Protein AF-A0AAU3JQS9-F1 (afdb_monomer_lite)

Radius of gyration: 16.56 Å; chains: 1; bounding box: 49×41×41 Å

pLDDT: mean 74.53, std 14.81, range [37.03, 89.81]

Structure (mmCIF, N/CA/C/O backbone):
data_AF-A0AAU3JQS9-F1
#
_entry.id   AF-A0AAU3JQS9-F1
#
loop_
_atom_site.group_PDB
_atom_site.id
_atom_site.type_symbol
_atom_site.label_atom_id
_atom_site.label_alt_id
_atom_site.label_comp_id
_atom_site.label_asym_id
_atom_site.label_entity_id
_atom_site.label_seq_id
_atom_site.pdbx_PDB_ins_code
_atom_site.Cartn_x
_atom_site.Cartn_y
_atom_site.Cartn_z
_atom_site.occupancy
_atom_site.B_iso_or_equiv
_atom_site.auth_seq_id
_atom_site.auth_comp_id
_atom_site.auth_asym_id
_atom_site.auth_atom_id
_atom_site.pdbx_PDB_model_num
ATOM 1 N N . MET A 1 1 ? -3.409 -15.724 5.461 1.00 56.47 1 MET A N 1
ATOM 2 C CA . MET A 1 1 ? -2.015 -15.360 5.807 1.00 56.47 1 MET A CA 1
ATOM 3 C C . MET A 1 1 ? -1.758 -13.860 5.674 1.00 56.47 1 MET A C 1
ATOM 5 O O . MET A 1 1 ? -1.187 -13.287 6.584 1.00 56.47 1 MET A O 1
ATOM 9 N N . THR A 1 2 ? -2.237 -13.196 4.614 1.00 57.72 2 THR A N 1
ATOM 10 C CA . THR A 1 2 ? -2.455 -11.730 4.615 1.00 57.72 2 THR A CA 1
ATOM 11 C C . THR A 1 2 ? -3.368 -11.286 5.760 1.00 57.72 2 THR A C 1
ATOM 13 O O . THR A 1 2 ? -3.197 -10.198 6.302 1.00 57.72 2 THR A O 1
ATOM 16 N N . ASP A 1 3 ? -4.300 -12.156 6.158 1.00 65.88 3 ASP A N 1
ATOM 17 C CA . ASP A 1 3 ? -5.230 -11.881 7.249 1.00 65.88 3 ASP A CA 1
ATOM 18 C C . ASP A 1 3 ? -4.536 -11.618 8.587 1.00 65.88 3 ASP A C 1
ATOM 20 O O . ASP A 1 3 ? -4.799 -10.576 9.179 1.00 65.88 3 ASP A O 1
ATOM 24 N N . ASP A 1 4 ? -3.586 -12.466 8.993 1.00 71.56 4 ASP A N 1
ATOM 25 C CA . ASP A 1 4 ? -2.868 -12.314 10.265 1.00 71.56 4 ASP A CA 1
ATOM 26 C C . ASP A 1 4 ? -2.029 -11.023 10.303 1.00 71.56 4 ASP A C 1
ATOM 28 O O . ASP A 1 4 ? -1.957 -10.347 11.329 1.00 71.56 4 ASP A O 1
ATOM 32 N N . SER A 1 5 ? -1.421 -10.639 9.172 1.00 74.44 5 SER A N 1
ATOM 33 C CA . SER A 1 5 ? -0.640 -9.400 9.061 1.00 74.44 5 SER A CA 1
ATOM 34 C C . SER A 1 5 ? -1.513 -8.150 9.166 1.00 74.44 5 SER A C 1
ATOM 36 O O . SER A 1 5 ? -1.137 -7.191 9.839 1.00 74.44 5 SER A O 1
ATOM 38 N N . ILE A 1 6 ? -2.686 -8.161 8.528 1.00 79.75 6 ILE A N 1
ATOM 39 C CA . ILE A 1 6 ? -3.639 -7.048 8.598 1.00 79.75 6 ILE A CA 1
ATOM 40 C C . ILE A 1 6 ? -4.251 -6.941 9.996 1.00 79.75 6 ILE A C 1
ATOM 42 O O . ILE A 1 6 ? -4.391 -5.832 10.504 1.00 79.75 6 ILE A O 1
ATOM 46 N N . ASP A 1 7 ? -4.547 -8.057 10.659 1.00 81.94 7 ASP A N 1
ATOM 47 C CA . ASP A 1 7 ? -5.078 -8.031 12.025 1.00 81.94 7 ASP A CA 1
ATOM 48 C C . ASP A 1 7 ? -4.032 -7.540 13.034 1.00 81.94 7 ASP A C 1
ATOM 50 O O . ASP A 1 7 ? -4.351 -6.746 13.923 1.00 81.94 7 ASP A O 1
ATOM 54 N N . ALA A 1 8 ? -2.763 -7.927 12.866 1.00 77.75 8 ALA A N 1
ATOM 55 C CA . ALA A 1 8 ? -1.657 -7.376 13.646 1.00 77.75 8 ALA A CA 1
ATOM 56 C C . ALA A 1 8 ? -1.490 -5.862 13.426 1.00 77.75 8 ALA A C 1
ATOM 58 O O . ALA A 1 8 ? -1.332 -5.121 14.399 1.00 77.75 8 ALA A O 1
ATOM 59 N N . LEU A 1 9 ? -1.573 -5.396 12.174 1.00 79.38 9 LEU A N 1
ATOM 60 C CA . LEU A 1 9 ? -1.503 -3.973 11.839 1.00 79.38 9 LEU A CA 1
ATOM 61 C C . LEU A 1 9 ? -2.658 -3.185 12.470 1.00 79.38 9 LEU A C 1
ATOM 63 O O . LEU A 1 9 ? -2.426 -2.173 13.129 1.00 79.38 9 LEU A O 1
ATOM 67 N N . LYS A 1 10 ? -3.894 -3.673 12.320 1.00 84.44 10 LYS A N 1
ATOM 68 C CA . LYS A 1 10 ? -5.090 -3.073 12.928 1.00 84.44 10 LYS A CA 1
ATOM 69 C C . LYS A 1 10 ? -4.950 -2.982 14.444 1.00 84.44 10 LYS A C 1
ATOM 71 O O . LYS A 1 10 ? -5.185 -1.925 15.019 1.00 84.44 10 LYS A O 1
ATOM 76 N N . LYS A 1 11 ? -4.479 -4.054 15.089 1.00 83.38 11 LYS A N 1
ATOM 77 C CA . LYS A 1 11 ? -4.221 -4.074 16.533 1.00 83.38 11 LYS A CA 1
ATOM 78 C C . LYS A 1 11 ? -3.171 -3.039 16.948 1.00 83.38 11 LYS A C 1
ATOM 80 O O . LYS A 1 11 ? -3.365 -2.366 17.956 1.00 83.38 11 LYS A O 1
ATOM 85 N N . ALA A 1 12 ? -2.081 -2.898 16.190 1.00 77.69 12 ALA A N 1
ATOM 86 C CA . ALA A 1 12 ? -1.050 -1.895 16.460 1.00 77.69 12 ALA A CA 1
ATOM 87 C C . ALA A 1 12 ? -1.587 -0.459 16.314 1.00 77.69 12 ALA A C 1
ATOM 89 O O . ALA A 1 12 ? -1.314 0.381 17.167 1.00 77.69 12 ALA A O 1
ATOM 90 N N . ALA A 1 13 ? -2.417 -0.214 15.297 1.00 83.25 13 ALA A N 1
ATOM 91 C CA . ALA A 1 13 ? -3.071 1.069 15.037 1.00 83.25 13 ALA A CA 1
ATOM 92 C C . ALA A 1 13 ? -4.308 1.338 15.925 1.00 83.25 13 ALA A C 1
ATOM 94 O O . ALA A 1 13 ? -4.962 2.374 15.783 1.00 83.25 13 ALA A O 1
ATOM 95 N N . GLN A 1 14 ? -4.650 0.415 16.835 1.00 85.75 14 GLN A N 1
ATOM 96 C CA . GLN A 1 14 ? -5.850 0.470 17.684 1.00 85.75 14 GLN A CA 1
ATOM 97 C C . GLN A 1 14 ? -7.154 0.605 16.875 1.00 85.75 14 GLN A C 1
ATOM 99 O O . GLN A 1 14 ? -8.085 1.311 17.263 1.00 85.75 14 GLN A O 1
ATOM 104 N N . VAL A 1 15 ? -7.203 -0.045 15.714 1.00 86.38 15 VAL A N 1
ATOM 105 C CA . VAL A 1 15 ? -8.344 -0.055 14.800 1.00 86.38 15 VAL A CA 1
ATOM 106 C C . VAL A 1 15 ? -9.166 -1.321 15.015 1.00 86.38 15 VAL A C 1
ATOM 108 O O . VAL A 1 15 ? -8.664 -2.434 14.853 1.00 86.38 15 VAL A O 1
ATOM 111 N N . ASP A 1 16 ? -10.451 -1.134 15.304 1.00 86.12 16 ASP A N 1
ATOM 112 C CA . ASP A 1 16 ? -11.422 -2.213 15.455 1.00 86.12 16 ASP A CA 1
ATOM 113 C C . ASP A 1 16 ? -12.336 -2.309 14.223 1.00 86.12 16 ASP A C 1
ATOM 115 O O . ASP A 1 16 ? -12.694 -1.305 13.611 1.00 86.12 16 ASP A O 1
ATOM 119 N N . GLY A 1 17 ? -12.757 -3.531 13.880 1.00 86.44 17 GLY A N 1
ATOM 120 C CA . GLY A 1 17 ? -13.693 -3.784 12.776 1.00 86.44 17 GLY A CA 1
ATOM 121 C C . GLY A 1 17 ? -13.050 -3.823 11.385 1.00 86.44 17 GLY A C 1
ATOM 122 O O . GLY A 1 17 ? -11.858 -3.590 11.223 1.00 86.44 17 GLY A O 1
ATOM 123 N N . ASP A 1 18 ? -13.832 -4.199 10.372 1.00 86.31 18 ASP A N 1
ATOM 124 C CA . ASP A 1 18 ? -13.350 -4.418 8.995 1.00 86.31 18 ASP A CA 1
ATOM 125 C C . ASP A 1 18 ? -13.693 -3.281 8.028 1.00 86.31 18 ASP A C 1
ATOM 127 O O . ASP A 1 18 ? -13.327 -3.334 6.858 1.00 86.31 18 ASP A O 1
ATOM 131 N N . ARG A 1 19 ? -14.367 -2.235 8.507 1.00 88.25 19 ARG A N 1
ATOM 132 C CA . ARG A 1 19 ? -14.664 -1.034 7.724 1.00 88.25 19 ARG A CA 1
ATOM 133 C C . ARG A 1 19 ? -13.720 0.071 8.159 1.00 88.25 19 ARG A C 1
ATOM 135 O O . ARG A 1 19 ? -13.811 0.539 9.287 1.00 88.25 19 ARG A O 1
ATOM 142 N N . LEU A 1 20 ? -12.808 0.448 7.272 1.00 87.06 20 LEU A N 1
ATOM 143 C CA . LEU A 1 20 ? -11.821 1.485 7.543 1.00 87.06 20 LEU A CA 1
ATOM 144 C C . LEU A 1 20 ? -12.284 2.802 6.934 1.00 87.06 20 LEU A C 1
ATOM 146 O O . LEU A 1 20 ? -12.295 2.937 5.708 1.00 87.06 20 LEU A O 1
ATOM 150 N N . HIS A 1 21 ? -12.656 3.761 7.775 1.00 87.12 21 HIS A N 1
ATOM 151 C CA . HIS A 1 21 ? -12.874 5.135 7.350 1.00 87.12 21 HIS A CA 1
ATOM 152 C C . HIS A 1 21 ? -11.538 5.886 7.355 1.00 87.12 21 HIS A C 1
ATOM 154 O O . HIS A 1 21 ? -10.468 5.335 7.639 1.00 87.12 21 HIS A O 1
ATOM 160 N N . ARG A 1 22 ? -11.593 7.174 7.013 1.00 86.25 22 ARG A N 1
ATOM 161 C CA . ARG A 1 22 ? -10.414 8.037 6.945 1.00 86.25 22 ARG A CA 1
ATOM 162 C C . ARG A 1 22 ? -9.599 8.014 8.246 1.00 86.25 22 ARG A C 1
ATOM 164 O O . ARG A 1 22 ? -8.393 7.808 8.188 1.00 86.25 22 ARG A O 1
ATOM 171 N N . ALA A 1 23 ? -10.257 8.137 9.398 1.00 86.75 23 ALA A N 1
ATOM 172 C CA . ALA A 1 23 ? -9.593 8.173 10.701 1.00 86.75 23 ALA A CA 1
ATOM 173 C C . ALA A 1 23 ? -8.870 6.857 11.055 1.00 86.75 23 ALA A C 1
ATOM 175 O O . ALA A 1 23 ? -7.822 6.873 11.701 1.00 86.75 23 ALA A O 1
ATOM 176 N N . GLU A 1 24 ? -9.392 5.695 10.647 1.00 89.81 24 GLU A N 1
ATOM 177 C CA . GLU A 1 24 ? -8.676 4.420 10.798 1.00 89.81 24 GLU A CA 1
ATOM 178 C C . GLU A 1 24 ? -7.435 4.371 9.905 1.00 89.81 24 GLU A C 1
ATOM 180 O O . GLU A 1 24 ? -6.387 3.894 10.337 1.00 89.81 24 GLU A O 1
ATOM 185 N N . LEU A 1 25 ? -7.542 4.872 8.672 1.00 88.44 25 LEU A N 1
ATOM 186 C CA . LEU A 1 25 ? -6.430 4.899 7.725 1.00 88.44 25 LEU A CA 1
ATOM 187 C C . LEU A 1 25 ? -5.326 5.866 8.161 1.00 88.44 25 LEU A C 1
ATOM 189 O O . LEU A 1 25 ? -4.163 5.502 8.051 1.00 88.44 25 LEU A O 1
ATOM 193 N N . GLU A 1 26 ? -5.665 7.027 8.723 1.00 88.38 26 GLU A N 1
ATOM 194 C CA . GLU A 1 26 ? -4.700 7.969 9.318 1.00 88.38 26 GLU A CA 1
ATOM 195 C C . GLU A 1 26 ? -3.950 7.325 10.495 1.00 88.38 26 GLU A C 1
ATOM 197 O O . GLU A 1 26 ? -2.727 7.402 10.584 1.00 88.38 26 GLU A O 1
ATOM 202 N N . ARG A 1 27 ? -4.648 6.583 11.367 1.00 87.12 27 ARG A N 1
ATOM 203 C CA . ARG A 1 27 ? -3.999 5.836 12.463 1.00 87.12 27 ARG A CA 1
ATOM 204 C C . ARG A 1 27 ? -3.074 4.731 11.960 1.00 87.12 27 ARG A C 1
ATOM 206 O O . ARG A 1 27 ? -2.001 4.513 12.529 1.00 87.12 27 ARG A O 1
ATOM 213 N N . ILE A 1 28 ? -3.475 4.029 10.901 1.00 86.69 28 ILE A N 1
ATOM 214 C CA . ILE A 1 28 ? -2.618 3.043 10.239 1.00 86.69 28 ILE A CA 1
ATOM 215 C C . ILE A 1 28 ? -1.391 3.736 9.638 1.00 86.69 28 ILE A C 1
ATOM 217 O O . ILE A 1 28 ? -0.282 3.280 9.906 1.00 86.69 28 ILE A O 1
ATOM 221 N N . ALA A 1 29 ? -1.572 4.837 8.901 1.00 84.25 29 ALA A N 1
ATOM 222 C CA . ALA A 1 29 ? -0.499 5.620 8.286 1.00 84.25 29 ALA A CA 1
ATOM 223 C C . ALA A 1 29 ? 0.535 6.040 9.334 1.00 84.25 29 ALA A C 1
ATOM 225 O O . ALA A 1 29 ? 1.701 5.660 9.233 1.00 84.25 29 ALA A O 1
ATOM 226 N N . ALA A 1 30 ? 0.072 6.665 10.418 1.00 82.88 30 ALA A N 1
ATOM 227 C CA . ALA A 1 30 ? 0.902 7.089 11.538 1.00 82.88 30 ALA A CA 1
ATOM 228 C C . ALA A 1 30 ? 1.663 5.935 12.209 1.00 82.88 30 ALA A C 1
ATOM 230 O O . ALA A 1 30 ? 2.690 6.173 12.831 1.00 82.88 30 ALA A O 1
ATOM 231 N N . THR A 1 31 ? 1.183 4.690 12.100 1.00 77.88 31 THR A N 1
ATOM 232 C CA . THR A 1 31 ? 1.856 3.502 12.654 1.00 77.88 31 THR A CA 1
ATOM 233 C C . THR A 1 31 ? 3.001 3.011 11.758 1.00 77.88 31 THR A C 1
ATOM 235 O O . THR A 1 31 ? 3.962 2.404 12.249 1.00 77.88 31 THR A O 1
ATOM 238 N N . VAL A 1 32 ? 2.900 3.241 10.445 1.00 72.38 32 VAL A N 1
ATOM 239 C CA . VAL A 1 32 ? 3.731 2.574 9.430 1.00 72.38 32 VAL A CA 1
ATOM 240 C C . VAL A 1 32 ? 4.637 3.519 8.641 1.00 72.38 32 VAL A C 1
ATOM 242 O O . VAL A 1 32 ? 5.666 3.113 8.109 1.00 72.38 32 VAL A O 1
ATOM 245 N N . THR A 1 33 ? 4.319 4.797 8.558 1.00 74.38 33 THR A N 1
ATOM 246 C CA . THR A 1 33 ? 5.088 5.710 7.722 1.00 74.38 33 THR A CA 1
ATOM 247 C C . THR A 1 33 ? 5.137 7.104 8.322 1.00 74.38 33 THR A C 1
ATOM 249 O O . THR A 1 33 ? 4.348 7.457 9.193 1.00 74.38 33 THR A O 1
ATOM 252 N N . THR A 1 34 ? 6.109 7.883 7.864 1.00 75.12 34 THR A N 1
ATOM 253 C CA . THR A 1 34 ? 6.184 9.332 8.084 1.00 75.12 34 THR A CA 1
ATOM 254 C C . THR A 1 34 ? 5.769 10.116 6.841 1.00 75.12 34 THR A C 1
ATOM 256 O O . THR A 1 34 ? 5.899 11.338 6.829 1.00 75.12 34 THR A O 1
ATOM 259 N N . VAL A 1 35 ? 5.353 9.424 5.775 1.00 79.56 35 VAL A N 1
ATOM 260 C CA . VAL A 1 35 ? 4.804 10.049 4.569 1.00 79.56 35 VAL A CA 1
ATOM 261 C C . VAL A 1 35 ? 3.485 10.743 4.914 1.00 79.56 35 VAL A C 1
ATOM 263 O O . VAL A 1 35 ? 2.792 10.327 5.840 1.00 79.56 35 VAL A O 1
ATOM 266 N N . ASP A 1 36 ? 3.158 11.802 4.173 1.00 83.56 36 ASP A N 1
ATOM 267 C CA . ASP A 1 36 ? 1.905 12.539 4.313 1.00 83.56 36 ASP A CA 1
ATOM 268 C C . ASP A 1 36 ? 0.685 11.600 4.305 1.00 83.56 36 ASP A C 1
ATOM 270 O O . ASP A 1 36 ? 0.522 10.757 3.414 1.00 83.56 36 ASP A O 1
ATOM 274 N N . ASP A 1 37 ? -0.195 11.775 5.294 1.00 81.56 37 ASP A N 1
ATOM 275 C CA . ASP A 1 37 ? -1.399 10.957 5.448 1.00 81.56 37 ASP A CA 1
ATOM 276 C C . ASP A 1 37 ? -2.293 11.042 4.203 1.00 81.56 37 ASP A C 1
ATOM 278 O O . ASP A 1 37 ? -2.889 10.048 3.792 1.00 81.56 37 ASP A O 1
ATOM 282 N N . GLY A 1 38 ? -2.371 12.212 3.561 1.00 82.25 38 GLY A N 1
ATOM 283 C CA . GLY A 1 38 ? -3.127 12.412 2.330 1.00 82.25 38 GLY A CA 1
ATOM 284 C C . GLY A 1 38 ? -2.600 11.563 1.176 1.00 82.25 38 GLY A C 1
ATOM 285 O O . GLY A 1 38 ? -3.398 10.954 0.460 1.00 82.25 38 GLY A O 1
ATOM 286 N N . GLU A 1 39 ? -1.281 11.460 1.026 1.00 84.12 39 GLU A N 1
ATOM 287 C CA . GLU A 1 39 ? -0.652 10.613 0.011 1.00 84.12 39 GLU A CA 1
ATOM 288 C C . GLU A 1 39 ? -0.887 9.118 0.277 1.00 84.12 39 GLU A C 1
ATOM 290 O O . GLU A 1 39 ? -1.253 8.373 -0.640 1.00 84.12 39 GLU A O 1
ATOM 295 N N . PHE A 1 40 ? -0.754 8.677 1.533 1.00 87.94 40 PHE A N 1
ATOM 296 C CA . PHE A 1 40 ? -1.068 7.301 1.927 1.00 87.94 40 PHE A CA 1
ATOM 297 C C . PHE A 1 40 ? -2.536 6.957 1.653 1.00 87.94 40 PHE A C 1
ATOM 299 O O . PHE A 1 40 ? -2.842 5.939 1.026 1.00 87.94 40 PHE A O 1
ATOM 306 N N . ILE A 1 41 ? -3.454 7.822 2.083 1.00 86.62 41 ILE A N 1
ATOM 307 C CA . ILE A 1 41 ? -4.893 7.644 1.888 1.00 86.62 41 ILE A CA 1
ATOM 308 C C . ILE A 1 41 ? -5.214 7.611 0.394 1.00 86.62 41 ILE A C 1
ATOM 310 O O . ILE A 1 41 ? -5.974 6.743 -0.033 1.00 86.62 41 ILE A O 1
ATOM 314 N N . HIS A 1 42 ? -4.607 8.486 -0.414 1.00 84.44 42 HIS A N 1
ATOM 315 C CA . HIS A 1 42 ? -4.776 8.462 -1.866 1.00 84.44 42 HIS A CA 1
ATOM 316 C C . HIS A 1 42 ? -4.301 7.138 -2.473 1.00 84.44 42 HIS A C 1
ATOM 318 O O . HIS A 1 42 ? -4.993 6.554 -3.304 1.00 84.44 42 HIS A O 1
ATOM 324 N N . ALA A 1 43 ? -3.164 6.603 -2.028 1.00 87.31 43 ALA A N 1
ATOM 325 C CA . ALA A 1 43 ? -2.702 5.300 -2.493 1.00 87.31 43 ALA A CA 1
ATOM 326 C C . ALA A 1 43 ? -3.704 4.192 -2.138 1.00 87.31 43 ALA A C 1
ATOM 328 O O . ALA A 1 43 ? -4.071 3.398 -3.006 1.00 87.31 43 ALA A O 1
ATOM 329 N N . VAL A 1 44 ? -4.213 4.181 -0.899 1.00 87.81 44 VAL A N 1
ATOM 330 C CA . VAL A 1 44 ? -5.234 3.225 -0.447 1.00 87.81 44 VAL A CA 1
ATOM 331 C C . VAL A 1 44 ? -6.504 3.325 -1.291 1.00 87.81 44 VAL A C 1
ATOM 333 O O . VAL A 1 44 ? -6.999 2.285 -1.720 1.00 87.81 44 VAL A O 1
ATOM 336 N N . THR A 1 45 ? -7.019 4.524 -1.591 1.00 83.00 45 THR A N 1
ATOM 337 C CA . THR A 1 45 ? -8.228 4.670 -2.430 1.00 83.00 45 THR A CA 1
ATOM 338 C C . THR A 1 45 ? -8.020 4.211 -3.869 1.00 83.00 45 THR A C 1
ATOM 340 O O . THR A 1 45 ? -8.979 3.822 -4.532 1.00 83.00 45 THR A O 1
ATOM 343 N N . ARG A 1 46 ? -6.783 4.265 -4.370 1.00 82.19 46 ARG A N 1
ATOM 344 C CA . ARG A 1 46 ? -6.436 3.865 -5.738 1.00 82.19 46 ARG A CA 1
ATOM 345 C C . ARG A 1 46 ? -6.258 2.366 -5.896 1.00 82.19 46 ARG A C 1
ATOM 347 O O . ARG A 1 46 ? -6.589 1.841 -6.957 1.00 82.19 46 ARG A O 1
ATOM 354 N N . VAL A 1 47 ? -5.728 1.692 -4.877 1.00 83.25 47 VAL A N 1
ATOM 355 C CA . VAL A 1 47 ? -5.523 0.240 -4.929 1.00 83.25 47 VAL A CA 1
ATOM 356 C C . VAL A 1 47 ? -6.696 -0.526 -4.328 1.00 83.25 47 VAL A C 1
ATOM 358 O O . VAL A 1 47 ? -7.064 -1.564 -4.860 1.00 83.25 47 VAL A O 1
ATOM 361 N N . CYS A 1 48 ? -7.335 -0.042 -3.265 1.00 81.69 48 CYS A N 1
ATOM 362 C CA . CYS A 1 48 ? -8.482 -0.719 -2.660 1.00 81.69 48 CYS A CA 1
ATOM 363 C C . CYS A 1 48 ? -9.797 -0.320 -3.335 1.00 81.69 48 CYS A C 1
ATOM 365 O O . CYS A 1 48 ? -9.989 0.821 -3.748 1.00 81.69 48 CYS A O 1
ATOM 367 N N . GLY A 1 49 ? -10.751 -1.251 -3.381 1.00 67.88 49 GLY A N 1
ATOM 368 C CA . GLY A 1 49 ? -12.125 -0.910 -3.734 1.00 67.88 49 GLY A CA 1
ATOM 369 C C . GLY A 1 49 ? -12.789 -0.163 -2.580 1.00 67.88 49 GLY A C 1
ATOM 370 O O . GLY A 1 49 ? -12.899 -0.717 -1.481 1.00 67.88 49 GLY A O 1
ATOM 371 N N . LEU A 1 50 ? -13.244 1.069 -2.822 1.00 62.31 50 LEU A N 1
ATOM 372 C CA . LEU A 1 50 ? -14.078 1.797 -1.867 1.00 62.31 50 LEU A CA 1
ATOM 373 C C . LEU A 1 50 ? -15.492 1.216 -1.850 1.00 62.31 50 LEU A C 1
ATOM 375 O O . LEU A 1 50 ? -16.101 0.990 -2.894 1.00 62.31 50 LEU A O 1
ATOM 379 N N . SER A 1 51 ? -16.019 1.015 -0.649 1.00 61.09 51 SER A N 1
ATOM 380 C CA . SER A 1 51 ? -17.430 0.728 -0.418 1.00 61.09 51 SER A CA 1
ATOM 381 C C . SER A 1 51 ? -18.120 1.988 0.105 1.00 61.09 51 SER A C 1
ATOM 383 O O . SER A 1 51 ? -17.535 2.770 0.855 1.00 61.09 51 SER A O 1
ATOM 385 N N . TRP A 1 52 ? -19.368 2.200 -0.313 1.00 55.03 52 TRP A N 1
ATOM 386 C CA . TRP A 1 52 ? -20.178 3.349 0.096 1.00 55.03 52 TRP A CA 1
ATOM 387 C C . TRP A 1 52 ? -21.543 2.884 0.598 1.00 55.03 52 TRP A C 1
ATOM 389 O O . TRP A 1 52 ? -22.137 1.959 0.045 1.00 55.03 52 TRP A O 1
ATOM 399 N N . GLU A 1 53 ? -22.109 3.614 1.559 1.00 51.00 53 GLU A N 1
ATOM 400 C CA . GLU A 1 53 ? -23.445 3.398 2.152 1.00 51.00 53 GLU A CA 1
ATOM 401 C C . GLU A 1 53 ? -24.625 3.486 1.158 1.00 51.00 53 GLU A C 1
ATOM 403 O O . GLU A 1 53 ? -25.772 3.260 1.521 1.00 51.00 53 GLU A O 1
ATOM 408 N N . SER A 1 54 ? -24.368 3.787 -0.116 1.00 48.03 54 SER A N 1
ATOM 409 C CA . SER A 1 54 ? -25.348 4.176 -1.138 1.00 48.03 54 SER A CA 1
ATOM 410 C C . SER A 1 54 ? -25.381 3.224 -2.333 1.00 48.03 54 SER A C 1
ATOM 412 O O . SER A 1 54 ? -26.211 3.408 -3.222 1.00 48.03 54 SER A O 1
ATOM 414 N N . GLY A 1 55 ? -24.504 2.210 -2.368 1.00 42.59 55 GLY A N 1
ATOM 415 C CA . GLY A 1 55 ? -24.500 1.190 -3.421 1.00 42.59 55 GLY A CA 1
ATOM 416 C C . GLY A 1 55 ? -24.130 1.696 -4.822 1.00 42.59 55 GLY A C 1
ATOM 417 O O . GLY A 1 55 ? -24.513 1.066 -5.805 1.00 42.59 55 GLY A O 1
ATOM 418 N N . ARG A 1 56 ? -23.426 2.830 -4.945 1.00 42.62 56 ARG A N 1
ATOM 419 C CA . ARG A 1 56 ? -22.940 3.356 -6.233 1.00 42.62 56 ARG A CA 1
ATOM 420 C C . ARG A 1 56 ? -21.445 3.085 -6.404 1.00 42.62 56 ARG A C 1
ATOM 422 O O . ARG A 1 56 ? -20.658 3.464 -5.542 1.00 42.62 56 ARG A O 1
ATOM 429 N N . GLU A 1 57 ? -21.070 2.462 -7.520 1.00 41.16 57 GLU A N 1
ATOM 430 C CA . GLU A 1 57 ? -19.672 2.323 -7.949 1.00 41.16 57 GLU A CA 1
ATOM 431 C C . GLU A 1 57 ? -19.098 3.691 -8.339 1.00 41.16 57 GLU A C 1
ATOM 433 O O . GLU A 1 57 ? -19.780 4.498 -8.979 1.00 41.16 57 GLU A O 1
ATOM 438 N N . HIS A 1 58 ? -17.845 3.960 -7.962 1.00 50.62 58 HIS A N 1
ATOM 439 C CA . HIS A 1 58 ? -17.170 5.202 -8.329 1.00 50.62 58 HIS A CA 1
ATOM 440 C C . HIS A 1 58 ? -16.300 5.027 -9.576 1.00 50.62 58 HIS A C 1
ATOM 442 O O . HIS A 1 58 ? -15.531 4.074 -9.695 1.00 50.62 58 HIS A O 1
ATOM 448 N N . THR A 1 59 ? -16.387 5.998 -10.485 1.00 45.72 59 THR A N 1
ATOM 449 C CA . THR A 1 59 ? -15.433 6.191 -11.580 1.00 45.72 59 THR A CA 1
ATOM 450 C C . THR A 1 59 ? -14.123 6.782 -11.046 1.00 45.72 59 THR A C 1
ATOM 452 O O . THR A 1 59 ? -14.120 7.527 -10.061 1.00 45.72 59 THR A O 1
ATOM 455 N N . GLN A 1 60 ? -13.007 6.452 -11.708 1.00 46.44 60 GLN A N 1
ATOM 456 C CA . GLN A 1 60 ? -11.621 6.735 -11.295 1.00 46.44 60 GLN A CA 1
ATOM 457 C C . GLN A 1 60 ? -11.295 8.219 -11.008 1.00 46.44 60 GLN A C 1
ATOM 459 O O . GLN A 1 60 ? -10.235 8.514 -10.465 1.00 46.44 60 GLN A O 1
ATOM 464 N N . GLU A 1 61 ? -12.155 9.173 -11.351 1.00 37.03 61 GLU A N 1
ATOM 465 C CA . GLU A 1 61 ? -11.826 10.606 -11.342 1.00 37.03 61 GLU A CA 1
ATOM 466 C C . GLU A 1 61 ? -12.085 11.314 -10.001 1.00 37.03 61 GLU A C 1
ATOM 468 O O . GLU A 1 61 ? -11.654 12.447 -9.816 1.00 37.03 61 GLU A O 1
ATOM 473 N N . ARG A 1 62 ? -12.765 10.670 -9.043 1.00 43.59 62 ARG A N 1
ATOM 474 C CA . ARG A 1 62 ? -13.196 11.320 -7.791 1.00 43.59 62 ARG A CA 1
ATOM 475 C C . ARG A 1 62 ? -13.101 10.350 -6.606 1.00 43.59 62 ARG A C 1
ATOM 477 O O . ARG A 1 62 ? -14.103 9.947 -6.033 1.00 43.59 62 ARG A O 1
ATOM 484 N N . LEU A 1 63 ? -11.875 9.923 -6.306 1.00 48.53 63 LEU A N 1
ATOM 485 C CA . LEU A 1 63 ? -11.515 8.987 -5.230 1.00 48.53 63 LEU A CA 1
ATOM 486 C C . LEU A 1 63 ? -10.833 9.737 -4.081 1.00 48.53 63 LEU A C 1
ATOM 488 O O . LEU A 1 63 ? -9.668 9.500 -3.761 1.00 48.53 63 LEU A O 1
ATOM 492 N N . GLU A 1 64 ? -11.548 10.675 -3.476 1.00 51.03 64 GLU A N 1
ATOM 493 C CA . GLU A 1 64 ? -11.113 11.272 -2.220 1.00 51.03 64 GLU A CA 1
ATOM 494 C C . GLU A 1 64 ? -12.008 10.734 -1.100 1.00 51.03 64 GLU A C 1
ATOM 496 O O . GLU A 1 64 ? -13.233 10.835 -1.159 1.00 51.03 64 GLU A O 1
ATOM 501 N N . LEU A 1 65 ? -11.389 10.144 -0.073 1.00 51.06 65 LEU A N 1
ATOM 502 C CA . LEU A 1 65 ? -12.024 9.895 1.221 1.00 51.06 65 LEU A CA 1
ATOM 503 C C . LEU A 1 65 ? -12.236 11.264 1.895 1.00 51.06 65 LEU A C 1
ATOM 505 O O . LEU A 1 65 ? -11.433 11.678 2.735 1.00 51.06 65 LEU A O 1
ATOM 509 N N . THR A 1 66 ? -13.244 12.015 1.436 1.00 52.53 66 THR A N 1
ATOM 510 C CA . THR A 1 66 ? -13.545 13.383 1.905 1.00 52.53 66 THR A CA 1
ATOM 511 C C . THR A 1 66 ? -14.539 13.430 3.056 1.00 52.53 66 THR A C 1
ATOM 513 O O . THR A 1 66 ? -14.688 14.482 3.662 1.00 52.53 66 THR A O 1
ATOM 516 N N . ASP A 1 67 ? -15.271 12.343 3.308 1.00 55.12 67 ASP A N 1
ATOM 517 C CA . ASP A 1 67 ? -16.433 12.344 4.200 1.00 55.12 67 ASP A CA 1
ATOM 518 C C . ASP A 1 67 ? -16.528 11.015 4.970 1.00 55.12 67 ASP A C 1
ATOM 520 O O . ASP A 1 67 ? -16.106 9.967 4.464 1.00 55.12 67 ASP A O 1
ATOM 524 N N . ASP A 1 68 ? -17.151 11.031 6.152 1.00 61.38 68 ASP A N 1
ATOM 525 C CA . ASP A 1 68 ? -17.322 9.860 7.044 1.00 61.38 68 ASP A CA 1
ATOM 526 C C . ASP A 1 68 ? -18.134 8.708 6.409 1.00 61.38 68 ASP A C 1
ATOM 528 O O . ASP A 1 68 ? -18.281 7.627 6.975 1.00 61.38 68 ASP A O 1
ATOM 532 N N . ARG A 1 69 ? -18.671 8.926 5.205 1.00 65.62 69 ARG A N 1
ATOM 533 C CA . ARG A 1 69 ? -19.612 8.050 4.491 1.00 65.62 69 ARG A CA 1
ATOM 534 C C . ARG A 1 69 ? -18.956 7.039 3.547 1.00 65.62 69 ARG A C 1
ATOM 536 O O . ARG A 1 69 ? -19.651 6.189 2.988 1.00 65.62 69 ARG A O 1
ATOM 543 N N . SER A 1 70 ? -17.642 7.136 3.362 1.00 74.19 70 SER A N 1
ATOM 544 C CA . SER A 1 70 ? -16.833 6.181 2.595 1.00 74.19 70 SER A CA 1
ATOM 545 C C . SER A 1 70 ? -15.949 5.350 3.505 1.00 74.19 70 SER A C 1
ATOM 547 O O . SER A 1 70 ? -15.368 5.877 4.454 1.00 74.19 70 SER A O 1
ATOM 549 N N . TRP A 1 71 ? -15.781 4.076 3.158 1.00 81.75 71 TRP A N 1
ATOM 550 C CA . TRP A 1 71 ? -14.845 3.190 3.838 1.00 81.75 71 TRP A CA 1
ATOM 551 C C . TRP A 1 71 ? -14.216 2.181 2.875 1.00 81.75 71 TRP A C 1
ATOM 553 O O . TRP A 1 71 ? -14.751 1.867 1.808 1.00 81.75 71 TRP A O 1
ATOM 563 N N . VAL A 1 72 ? -13.079 1.626 3.280 1.00 84.38 72 VAL A N 1
ATOM 564 C CA . VAL A 1 72 ? -12.532 0.400 2.693 1.00 84.38 72 VAL A CA 1
ATOM 565 C C . VAL A 1 72 ? -13.093 -0.779 3.474 1.00 84.38 72 VAL A C 1
ATOM 567 O O . VAL A 1 72 ? -12.897 -0.873 4.684 1.00 84.38 72 VAL A O 1
ATOM 570 N N . ASP A 1 73 ? -13.806 -1.673 2.791 1.00 86.12 73 ASP A N 1
ATOM 571 C CA . ASP A 1 73 ? -14.303 -2.909 3.396 1.00 86.12 73 ASP A CA 1
ATOM 572 C C . ASP A 1 73 ? -13.255 -4.020 3.251 1.00 86.12 73 ASP A C 1
ATOM 574 O O . ASP A 1 73 ? -12.991 -4.506 2.147 1.00 86.12 73 ASP A O 1
ATOM 578 N N . LEU A 1 74 ? -12.652 -4.420 4.369 1.00 83.94 74 LEU A N 1
ATOM 579 C CA . LEU A 1 74 ? -11.689 -5.517 4.449 1.00 83.94 74 LEU A CA 1
ATOM 580 C C . LEU A 1 74 ? -12.341 -6.900 4.316 1.00 83.94 74 LEU A C 1
ATOM 582 O O . LEU A 1 74 ? -11.626 -7.874 4.090 1.00 83.94 74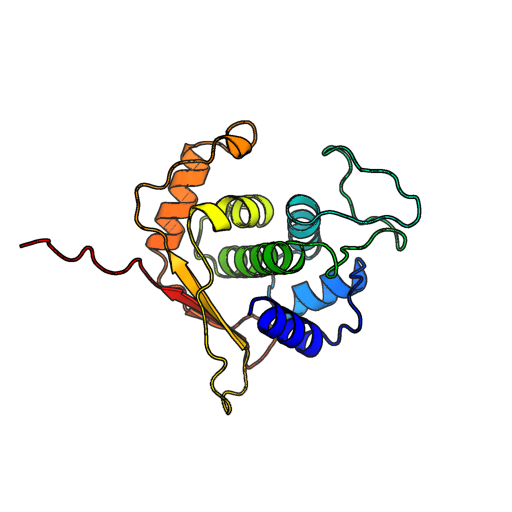 LEU A O 1
ATOM 586 N N . GLY A 1 75 ? -13.668 -7.006 4.410 1.00 80.69 75 GLY A N 1
ATOM 587 C CA . GLY A 1 75 ? -14.415 -8.216 4.065 1.00 80.69 75 GLY A CA 1
ATOM 588 C C . GLY A 1 75 ? -14.525 -8.449 2.552 1.00 80.69 75 GLY A C 1
ATOM 589 O O . GLY A 1 75 ? -14.862 -9.552 2.121 1.00 80.69 75 GLY A O 1
ATOM 590 N N . THR A 1 76 ? -14.212 -7.442 1.726 1.00 80.88 76 THR A N 1
ATOM 591 C CA . THR A 1 76 ? -14.209 -7.581 0.263 1.00 80.88 76 THR A CA 1
ATOM 592 C C . THR A 1 76 ? -12.977 -8.365 -0.209 1.00 80.88 76 THR A C 1
ATOM 594 O O . THR A 1 76 ? -11.850 -8.013 0.168 1.00 80.88 76 THR A O 1
ATOM 597 N N . PRO A 1 77 ? -13.138 -9.378 -1.088 1.00 77.69 77 PRO A N 1
ATOM 598 C CA . PRO A 1 77 ? -12.017 -10.148 -1.619 1.00 77.69 77 PRO A CA 1
ATOM 599 C C . PRO A 1 77 ? -10.908 -9.257 -2.205 1.00 77.69 77 PRO A C 1
ATOM 601 O O . PRO A 1 77 ? -11.136 -8.428 -3.089 1.00 77.69 77 PRO A O 1
ATOM 604 N N . GLY A 1 78 ? -9.687 -9.432 -1.700 1.00 77.62 78 GLY A N 1
ATOM 605 C CA . GLY A 1 78 ? -8.486 -8.732 -2.166 1.00 77.62 78 GLY A CA 1
ATOM 606 C C . GLY A 1 78 ? -8.208 -7.370 -1.520 1.00 77.62 78 GLY A C 1
ATOM 607 O O . GLY A 1 78 ? -7.070 -6.919 -1.585 1.00 77.62 78 GLY A O 1
ATOM 608 N N . ASN A 1 79 ? -9.161 -6.720 -0.839 1.00 83.94 79 ASN A N 1
ATOM 609 C CA . ASN A 1 79 ? -8.904 -5.407 -0.218 1.00 83.94 79 ASN A CA 1
ATOM 610 C C . ASN A 1 79 ? -7.862 -5.469 0.907 1.00 83.94 79 ASN A C 1
ATOM 612 O O . ASN A 1 79 ? -7.048 -4.562 1.035 1.00 83.94 79 ASN A O 1
ATOM 616 N N . ARG A 1 80 ? -7.827 -6.563 1.673 1.00 85.06 80 ARG A N 1
ATOM 617 C CA . ARG A 1 80 ? -6.800 -6.790 2.706 1.00 85.06 80 ARG A CA 1
ATOM 618 C C . ARG A 1 80 ? -5.392 -6.820 2.115 1.00 85.06 80 ARG A C 1
ATOM 620 O O . ARG A 1 80 ? -4.485 -6.185 2.638 1.00 85.06 80 ARG A O 1
ATOM 627 N N . GLU A 1 81 ? -5.219 -7.526 1.000 1.00 83.88 81 GLU A N 1
ATOM 628 C CA . GLU A 1 81 ? -3.932 -7.602 0.307 1.00 83.88 81 GLU A CA 1
ATOM 629 C C . GLU A 1 81 ? -3.535 -6.246 -0.285 1.00 83.88 81 GLU A C 1
ATOM 631 O O . GLU A 1 81 ? -2.397 -5.813 -0.122 1.00 83.88 81 GLU A O 1
ATOM 636 N N . ARG A 1 82 ? -4.480 -5.537 -0.908 1.00 86.31 82 ARG A N 1
ATOM 637 C CA . ARG A 1 82 ? -4.232 -4.217 -1.505 1.00 86.31 82 ARG A CA 1
ATOM 638 C C . ARG A 1 82 ? -3.935 -3.140 -0.458 1.00 86.31 82 ARG A C 1
ATOM 640 O O . ARG A 1 82 ? -3.070 -2.299 -0.682 1.00 86.31 82 ARG A O 1
ATOM 647 N N . LEU A 1 83 ? -4.560 -3.206 0.718 1.00 87.81 83 LEU A N 1
ATOM 648 C CA . LEU A 1 83 ? -4.197 -2.349 1.848 1.00 87.81 83 LEU A CA 1
ATOM 649 C C . LEU A 1 83 ? -2.756 -2.617 2.294 1.00 87.81 83 LEU A C 1
ATOM 651 O O . LEU A 1 83 ? -1.990 -1.679 2.498 1.00 87.81 83 LEU A O 1
ATOM 655 N N . LEU A 1 84 ? -2.364 -3.890 2.395 1.00 85.69 84 LEU A N 1
ATOM 656 C CA . LEU A 1 84 ? -0.992 -4.252 2.747 1.00 85.69 84 LEU A CA 1
ATOM 657 C C . LEU A 1 84 ? 0.015 -3.750 1.701 1.00 85.69 84 LEU A C 1
ATOM 659 O O . LEU A 1 84 ? 1.091 -3.285 2.065 1.00 85.69 84 LEU A O 1
ATOM 663 N N . GLN A 1 85 ? -0.344 -3.779 0.415 1.00 87.00 85 GLN A N 1
ATOM 664 C CA . GLN A 1 85 ? 0.472 -3.210 -0.663 1.00 87.00 85 GLN A CA 1
ATOM 665 C C . GLN A 1 85 ? 0.666 -1.697 -0.496 1.00 87.00 85 GLN A C 1
ATOM 667 O O . GLN A 1 85 ? 1.793 -1.223 -0.624 1.00 87.00 85 GLN A O 1
ATOM 672 N N . ALA A 1 86 ? -0.386 -0.947 -0.153 1.00 89.69 86 ALA A N 1
ATOM 673 C CA . ALA A 1 86 ? -0.280 0.489 0.118 1.00 89.69 86 ALA A CA 1
ATOM 674 C C . ALA A 1 86 ? 0.604 0.790 1.342 1.00 89.69 86 ALA A C 1
ATOM 676 O O . ALA A 1 86 ? 1.445 1.685 1.292 1.00 89.69 86 ALA A O 1
ATOM 677 N N . VAL A 1 87 ? 0.472 0.003 2.415 1.00 87.69 87 VAL A N 1
ATOM 678 C CA . VAL A 1 87 ? 1.321 0.105 3.618 1.00 87.69 87 VAL A CA 1
ATOM 679 C C . VAL A 1 87 ? 2.794 -0.104 3.279 1.00 87.69 87 VAL A C 1
ATOM 681 O O . VAL A 1 87 ? 3.652 0.668 3.702 1.00 87.69 87 VAL A O 1
ATOM 684 N N . LEU A 1 88 ? 3.096 -1.129 2.486 1.00 86.44 88 LEU A N 1
ATOM 685 C CA . LEU A 1 88 ? 4.463 -1.431 2.077 1.00 86.44 88 LEU A CA 1
ATOM 686 C C . LEU A 1 88 ? 5.035 -0.376 1.141 1.00 86.44 88 LEU A C 1
ATOM 688 O O . LEU A 1 88 ? 6.181 0.022 1.311 1.00 86.44 88 LEU A O 1
ATOM 692 N N . ALA A 1 89 ? 4.240 0.106 0.190 1.00 89.75 89 ALA A N 1
ATOM 693 C CA . ALA A 1 89 ? 4.636 1.196 -0.687 1.00 89.75 89 ALA A CA 1
ATOM 694 C C . ALA A 1 89 ? 4.980 2.463 0.103 1.00 89.75 89 ALA A C 1
ATOM 696 O O . ALA A 1 89 ? 6.014 3.075 -0.145 1.00 89.75 89 ALA A O 1
ATOM 697 N N . ALA A 1 90 ? 4.167 2.810 1.103 1.00 88.50 90 ALA A N 1
ATOM 698 C CA . ALA A 1 90 ? 4.413 3.975 1.943 1.00 88.50 90 ALA A CA 1
ATOM 699 C C . ALA A 1 90 ? 5.678 3.831 2.796 1.00 88.50 90 ALA A C 1
ATOM 701 O O . ALA A 1 90 ? 6.383 4.813 3.019 1.00 88.50 90 ALA A O 1
ATOM 702 N N . ALA A 1 91 ? 5.986 2.615 3.252 1.00 84.06 91 ALA A N 1
ATOM 703 C CA . ALA A 1 91 ? 7.227 2.327 3.963 1.00 84.06 91 ALA A CA 1
ATOM 704 C C . ALA A 1 91 ? 8.455 2.347 3.037 1.00 84.06 91 ALA A C 1
ATOM 706 O O . ALA A 1 91 ? 9.502 2.849 3.435 1.00 84.06 91 ALA A O 1
ATOM 707 N N . ILE A 1 92 ? 8.333 1.847 1.801 1.00 86.81 92 ILE A N 1
ATOM 708 C CA . ILE A 1 92 ? 9.398 1.896 0.785 1.00 86.81 92 ILE A CA 1
ATOM 709 C C . ILE A 1 92 ? 9.736 3.350 0.446 1.00 86.81 92 ILE A C 1
ATOM 711 O O . ILE A 1 92 ? 10.893 3.744 0.586 1.00 86.81 92 ILE A O 1
ATOM 715 N N . VAL A 1 93 ? 8.733 4.154 0.080 1.00 87.94 93 VAL A N 1
ATOM 716 C CA . VAL A 1 93 ? 8.909 5.581 -0.241 1.00 87.94 93 VAL A CA 1
ATOM 717 C C . VAL A 1 93 ? 9.448 6.341 0.973 1.00 87.94 93 VAL A C 1
ATOM 719 O O . VAL A 1 93 ? 10.483 6.992 0.880 1.00 87.94 93 VAL A O 1
ATOM 722 N N . GLY A 1 94 ? 8.830 6.175 2.148 1.00 83.38 94 GLY A N 1
ATOM 723 C CA . GLY A 1 94 ? 9.260 6.849 3.378 1.00 83.38 94 GLY A CA 1
ATOM 724 C C . GLY A 1 94 ? 10.668 6.472 3.858 1.00 83.38 94 GLY A C 1
ATOM 725 O O . GLY A 1 94 ? 11.266 7.207 4.639 1.00 83.38 94 GLY A O 1
ATOM 726 N N . SER A 1 95 ? 11.215 5.344 3.396 1.00 80.50 95 SER A N 1
ATOM 727 C CA . SER A 1 95 ? 12.581 4.910 3.714 1.00 80.50 95 SER A CA 1
ATOM 728 C C . SER A 1 95 ? 13.668 5.490 2.801 1.00 80.50 95 SER A C 1
ATOM 730 O O . SER A 1 95 ? 14.848 5.338 3.119 1.00 80.50 95 SER A O 1
ATOM 732 N N . GLY A 1 96 ? 13.299 6.110 1.673 1.00 83.06 96 GLY A N 1
ATOM 733 C CA . GLY A 1 96 ? 14.246 6.536 0.634 1.00 83.06 96 GLY A CA 1
ATOM 734 C C . GLY A 1 96 ? 14.863 5.376 -0.159 1.00 83.06 96 GLY A C 1
ATOM 735 O O . GLY A 1 96 ? 15.941 5.520 -0.728 1.00 83.06 96 GLY A O 1
ATOM 736 N N . ALA A 1 97 ? 14.222 4.200 -0.170 1.00 84.12 97 ALA A N 1
ATOM 737 C CA . ALA A 1 97 ? 14.683 3.038 -0.941 1.00 84.12 97 ALA A CA 1
ATOM 738 C C . ALA A 1 97 ? 14.474 3.181 -2.460 1.00 84.12 97 ALA A C 1
ATOM 740 O O . ALA A 1 97 ? 15.004 2.378 -3.224 1.00 84.12 97 ALA A O 1
ATOM 741 N N . VAL A 1 98 ? 13.684 4.170 -2.867 1.00 85.62 98 VAL A N 1
ATOM 742 C CA . VAL A 1 98 ? 13.355 4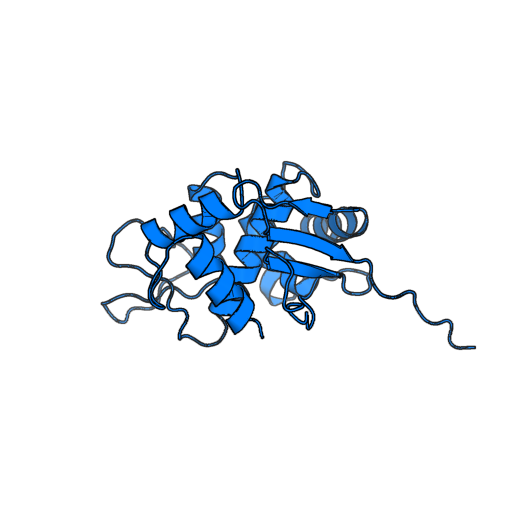.536 -4.248 1.00 85.62 98 VAL A CA 1
ATOM 743 C C . VAL A 1 98 ? 13.495 6.050 -4.389 1.00 85.62 98 VAL A C 1
ATOM 745 O O . VAL A 1 98 ? 13.535 6.750 -3.375 1.00 85.62 98 VAL A O 1
ATOM 748 N N . SER A 1 99 ? 13.560 6.550 -5.621 1.00 83.75 99 SER A N 1
ATOM 749 C CA . SER A 1 99 ? 13.667 7.980 -5.915 1.00 83.75 99 SER A CA 1
ATOM 750 C C . SER A 1 99 ? 12.599 8.807 -5.190 1.00 83.75 99 SER A C 1
ATOM 752 O O . SER A 1 99 ? 11.432 8.414 -5.136 1.00 83.75 99 SER A O 1
ATOM 754 N N . ASP A 1 100 ? 12.975 10.006 -4.733 1.00 79.06 100 ASP A N 1
ATOM 755 C CA . ASP A 1 100 ? 12.083 10.991 -4.100 1.00 79.06 100 ASP A CA 1
ATOM 756 C C . ASP A 1 100 ? 10.929 11.443 -5.019 1.00 79.06 100 ASP A C 1
ATOM 758 O O . ASP A 1 100 ? 9.951 12.032 -4.561 1.00 79.06 100 ASP A O 1
ATOM 762 N N . THR A 1 101 ? 11.021 11.186 -6.329 1.00 81.12 101 THR A N 1
ATOM 763 C CA . THR A 1 101 ? 9.930 11.439 -7.287 1.00 81.12 101 THR A CA 1
ATOM 764 C C . THR A 1 101 ? 8.881 10.325 -7.312 1.00 81.12 101 THR A C 1
ATOM 766 O O . THR A 1 101 ? 7.821 10.489 -7.921 1.00 81.12 101 THR A O 1
ATOM 769 N N . THR A 1 102 ? 9.151 9.190 -6.666 1.00 83.75 102 THR A N 1
ATOM 770 C CA . THR A 1 102 ? 8.241 8.046 -6.605 1.00 83.75 102 THR A CA 1
ATOM 771 C C . THR A 1 102 ? 7.162 8.286 -5.558 1.00 83.75 102 THR A C 1
ATOM 773 O O . THR A 1 102 ? 7.402 8.172 -4.359 1.00 83.75 102 THR A O 1
ATOM 776 N N . SER A 1 103 ? 5.936 8.550 -6.012 1.00 88.31 103 SER A N 1
ATOM 777 C CA . SER A 1 103 ? 4.782 8.632 -5.106 1.00 88.31 103 SER A CA 1
ATOM 778 C C . SER A 1 103 ? 4.404 7.269 -4.514 1.00 88.31 103 SER A C 1
ATOM 780 O O . SER A 1 103 ? 4.543 6.225 -5.162 1.00 88.31 103 SER A O 1
ATOM 782 N N . VAL A 1 104 ? 3.798 7.272 -3.325 1.00 89.00 104 VAL A N 1
ATOM 783 C CA . VAL A 1 104 ? 3.232 6.070 -2.684 1.00 89.00 104 VAL A CA 1
ATOM 784 C C . VAL A 1 104 ? 2.190 5.408 -3.580 1.00 89.00 104 VAL A C 1
ATOM 786 O O . VAL A 1 104 ? 2.111 4.184 -3.646 1.00 89.00 104 VAL A O 1
ATOM 789 N N . THR A 1 105 ? 1.408 6.203 -4.312 1.00 88.56 105 THR A N 1
ATOM 790 C CA . THR A 1 105 ? 0.393 5.682 -5.238 1.00 88.56 105 THR A CA 1
ATOM 791 C C . THR A 1 105 ? 1.029 4.919 -6.396 1.00 88.56 105 THR A C 1
ATOM 793 O O . THR A 1 105 ? 0.558 3.835 -6.740 1.00 88.56 105 THR A O 1
ATOM 796 N N . LEU A 1 106 ? 2.102 5.454 -6.987 1.00 87.19 106 LEU A N 1
ATOM 797 C CA . LEU A 1 106 ? 2.850 4.760 -8.035 1.00 87.19 106 LEU A CA 1
ATOM 798 C C . LEU A 1 106 ? 3.442 3.457 -7.485 1.00 87.19 106 LEU A C 1
ATOM 800 O O . LEU A 1 106 ? 3.171 2.383 -8.023 1.00 87.19 106 LEU A O 1
ATOM 804 N N . ALA A 1 107 ? 4.160 3.539 -6.362 1.00 89.50 107 ALA A N 1
ATOM 805 C CA . ALA A 1 107 ? 4.775 2.383 -5.722 1.00 89.50 107 ALA A CA 1
ATOM 806 C C . ALA A 1 107 ? 3.745 1.289 -5.381 1.00 89.50 107 ALA A C 1
ATOM 808 O O . ALA A 1 107 ? 3.960 0.126 -5.715 1.00 89.50 107 ALA A O 1
ATOM 809 N N . ALA A 1 108 ? 2.592 1.641 -4.800 1.00 89.69 108 ALA A N 1
ATOM 810 C CA . ALA A 1 108 ? 1.544 0.687 -4.416 1.00 89.69 108 ALA A CA 1
ATOM 811 C C . ALA A 1 108 ? 0.967 -0.079 -5.611 1.00 89.69 108 ALA A C 1
ATOM 813 O O . ALA A 1 108 ? 0.611 -1.250 -5.487 1.00 89.69 108 ALA A O 1
ATOM 814 N N . ARG A 1 109 ? 0.899 0.566 -6.778 1.00 87.38 109 ARG A N 1
ATOM 815 C CA . ARG A 1 109 ? 0.402 -0.043 -8.015 1.00 87.38 109 ARG A CA 1
ATOM 816 C C . 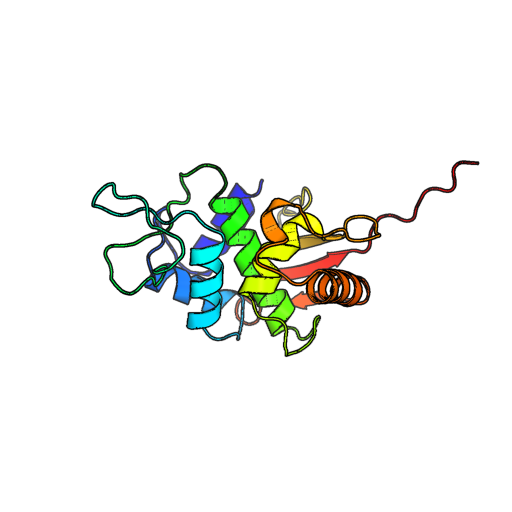ARG A 1 109 ? 1.443 -0.913 -8.708 1.00 87.38 109 ARG A C 1
ATOM 818 O O . ARG A 1 109 ? 1.082 -1.934 -9.284 1.00 87.38 109 ARG A O 1
ATOM 825 N N . CYS A 1 110 ? 2.716 -0.526 -8.649 1.00 88.06 110 CYS A N 1
ATOM 826 C CA . CYS A 1 110 ? 3.817 -1.284 -9.240 1.00 88.06 110 CYS A CA 1
ATOM 827 C C . CYS A 1 110 ? 4.204 -2.506 -8.396 1.00 88.06 110 CYS A C 1
ATOM 829 O O . CYS A 1 110 ? 4.596 -3.541 -8.940 1.00 88.06 110 CYS A O 1
ATOM 831 N N . LEU A 1 111 ? 4.081 -2.404 -7.067 1.00 88.81 111 LEU A N 1
ATOM 832 C CA . LEU A 1 111 ? 4.586 -3.392 -6.114 1.00 88.81 111 LEU A CA 1
ATOM 833 C C . LEU A 1 111 ? 4.166 -4.842 -6.421 1.00 88.81 111 LEU A C 1
ATOM 835 O O . LEU A 1 111 ? 5.045 -5.700 -6.382 1.00 88.81 111 LEU A O 1
ATOM 839 N N . PRO A 1 112 ? 2.909 -5.165 -6.792 1.00 87.19 112 PRO A N 1
ATOM 840 C CA . PRO A 1 112 ? 2.499 -6.552 -7.049 1.00 87.19 112 PRO A CA 1
ATOM 841 C C . PRO A 1 112 ? 3.218 -7.208 -8.239 1.00 87.19 112 PRO A C 1
ATOM 843 O O . PRO A 1 112 ? 3.380 -8.435 -8.277 1.00 87.19 112 PRO A O 1
ATOM 846 N N . ALA A 1 113 ? 3.647 -6.395 -9.208 1.00 87.62 113 ALA A N 1
ATOM 847 C CA . ALA A 1 113 ? 4.355 -6.829 -10.409 1.00 87.62 113 ALA A CA 1
ATOM 848 C C . ALA A 1 113 ? 5.875 -6.932 -10.204 1.00 87.62 113 ALA A C 1
ATOM 850 O O . ALA A 1 113 ? 6.547 -7.629 -10.961 1.00 87.62 113 ALA A O 1
ATOM 851 N N . VAL A 1 114 ? 6.408 -6.292 -9.161 1.00 87.12 114 VAL A N 1
ATOM 852 C CA . VAL A 1 114 ? 7.845 -6.269 -8.840 1.00 87.12 114 VAL A CA 1
ATOM 853 C C . VAL A 1 114 ? 8.181 -7.198 -7.674 1.00 87.12 114 VAL A C 1
ATOM 855 O O . VAL A 1 114 ? 9.237 -7.826 -7.658 1.00 87.12 114 VAL A O 1
ATOM 858 N N . ALA A 1 115 ? 7.275 -7.344 -6.713 1.00 87.06 115 ALA A N 1
ATOM 859 C CA . ALA A 1 115 ? 7.484 -8.102 -5.493 1.00 87.06 115 ALA A CA 1
ATOM 860 C C . ALA A 1 115 ? 6.224 -8.876 -5.080 1.00 87.06 115 ALA A C 1
ATOM 862 O O . ALA A 1 115 ? 5.132 -8.705 -5.622 1.00 87.06 115 ALA A O 1
ATOM 863 N N . TYR A 1 116 ? 6.385 -9.765 -4.110 1.00 83.94 116 TYR A N 1
ATOM 864 C CA . TYR A 1 116 ? 5.288 -10.441 -3.432 1.00 83.94 116 TYR A CA 1
ATOM 865 C C . TYR A 1 116 ? 5.615 -10.591 -1.949 1.00 83.94 116 TYR A C 1
ATOM 867 O O . TYR A 1 116 ? 6.784 -10.716 -1.577 1.00 83.94 116 TYR A O 1
ATOM 875 N N . LEU A 1 117 ? 4.591 -10.623 -1.096 1.00 75.31 117 LEU A N 1
ATOM 876 C CA . LEU A 1 117 ? 4.782 -11.053 0.285 1.00 75.31 117 LEU A CA 1
ATOM 877 C C . LEU A 1 117 ? 4.740 -12.580 0.346 1.00 75.31 117 LEU A C 1
ATOM 879 O O . LEU A 1 117 ? 3.683 -13.169 0.094 1.00 75.31 117 LEU A O 1
ATOM 883 N N . PRO A 1 118 ? 5.839 -13.264 0.698 1.00 69.69 118 PRO A N 1
ATOM 884 C CA . PRO A 1 118 ? 5.732 -14.637 1.136 1.00 69.69 118 PRO A CA 1
ATOM 885 C C . PRO A 1 118 ? 4.891 -14.693 2.414 1.00 69.69 118 PRO A C 1
ATOM 887 O O . PRO A 1 118 ? 5.027 -13.876 3.319 1.00 69.69 118 PRO A O 1
ATOM 890 N N . ALA A 1 119 ? 4.064 -15.722 2.518 1.00 61.16 119 ALA A N 1
ATOM 891 C CA . ALA A 1 119 ? 4.462 -16.893 3.285 1.00 61.16 119 ALA A CA 1
ATOM 892 C C . ALA A 1 119 ? 5.056 -16.770 4.718 1.00 61.16 119 ALA A C 1
ATOM 894 O O . ALA A 1 119 ? 5.624 -17.773 5.133 1.00 61.16 119 ALA A O 1
ATOM 895 N N . SER A 1 120 ? 5.117 -15.629 5.418 1.00 57.41 120 SER A N 1
ATOM 896 C CA . SER A 1 120 ? 5.959 -15.521 6.622 1.00 57.41 120 SER A CA 1
ATOM 897 C C . SER A 1 120 ? 5.298 -16.138 7.866 1.00 57.41 120 SER A C 1
ATOM 899 O O . SER A 1 120 ? 4.217 -15.693 8.263 1.00 57.41 120 SER A O 1
ATOM 901 N N . PRO A 1 121 ? 5.924 -17.134 8.522 1.00 47.47 121 PRO A N 1
ATOM 902 C CA . PRO A 1 121 ? 5.485 -17.573 9.834 1.00 47.47 121 PRO A CA 1
ATOM 903 C C . PRO A 1 121 ? 5.806 -16.465 10.839 1.00 47.47 121 PRO A C 1
ATOM 905 O O . PRO A 1 121 ? 6.970 -16.150 11.080 1.00 47.47 121 PRO A O 1
ATOM 908 N N . VAL A 1 122 ? 4.775 -15.873 11.445 1.00 51.62 122 VAL A N 1
ATOM 909 C CA . VAL A 1 122 ? 4.952 -15.067 12.658 1.00 51.62 122 VAL A CA 1
ATOM 910 C C . VAL A 1 122 ? 5.566 -15.995 13.705 1.00 51.62 122 VAL A C 1
ATOM 912 O O . VAL A 1 122 ? 4.897 -16.894 14.219 1.00 51.62 122 VAL A O 1
ATOM 915 N N . THR A 1 123 ? 6.863 -15.847 13.974 1.00 45.62 123 THR A N 1
ATOM 916 C CA . THR A 1 123 ? 7.541 -16.688 14.961 1.00 45.62 123 THR A CA 1
ATOM 917 C C . THR A 1 123 ? 7.046 -16.264 16.339 1.00 45.62 123 THR A C 1
ATOM 919 O O . THR A 1 123 ? 7.283 -15.138 16.777 1.00 45.62 123 THR A O 1
ATOM 922 N N . ALA A 1 124 ? 6.313 -17.149 17.016 1.00 41.72 124 ALA A N 1
ATOM 923 C CA . ALA A 1 124 ? 5.783 -16.883 18.348 1.00 41.72 124 ALA A CA 1
ATOM 924 C C . ALA A 1 124 ? 6.922 -16.476 19.303 1.00 41.72 124 ALA A C 1
ATOM 926 O O . ALA A 1 124 ? 7.828 -17.267 19.557 1.00 41.72 124 ALA A O 1
ATOM 927 N N . GLY A 1 125 ? 6.873 -15.244 19.819 1.00 48.84 125 GLY A N 1
ATOM 928 C CA . GLY A 1 125 ? 7.863 -14.700 20.757 1.00 48.84 125 GLY A CA 1
ATOM 929 C C . GLY A 1 125 ? 8.638 -13.476 20.260 1.00 48.84 125 GLY A C 1
ATOM 930 O O . GLY A 1 125 ? 9.236 -12.791 21.087 1.00 48.84 125 GLY A O 1
ATOM 931 N N . GLU A 1 126 ? 8.599 -13.143 18.965 1.00 53.47 126 GLU A N 1
ATOM 932 C CA . GLU A 1 126 ? 9.091 -11.841 18.494 1.00 53.47 126 GLU A CA 1
ATOM 933 C C . GLU A 1 126 ? 8.068 -10.746 18.835 1.00 53.47 126 GLU A C 1
ATOM 935 O O . GLU A 1 126 ? 6.888 -10.831 18.492 1.00 53.47 126 GLU A O 1
ATOM 940 N N . ALA A 1 127 ? 8.510 -9.711 19.553 1.00 53.00 127 ALA A N 1
ATOM 941 C CA . ALA A 1 127 ? 7.700 -8.532 19.836 1.00 53.00 127 ALA A CA 1
ATOM 942 C C . ALA A 1 127 ? 7.629 -7.669 18.570 1.00 53.00 127 ALA A C 1
ATOM 944 O O . ALA A 1 127 ? 8.401 -6.727 18.420 1.00 53.00 127 ALA A O 1
ATOM 945 N N . GLY A 1 128 ? 6.761 -8.028 17.621 1.00 55.75 128 GLY A N 1
ATOM 946 C CA . GLY A 1 128 ? 6.743 -7.324 16.346 1.00 55.75 128 GLY A CA 1
ATOM 947 C C . GLY A 1 128 ? 6.033 -8.008 15.188 1.00 55.75 128 GLY A C 1
ATOM 948 O O . GLY A 1 128 ? 5.860 -9.223 15.180 1.00 55.75 128 GLY A O 1
ATOM 949 N N . LEU A 1 129 ? 5.649 -7.218 14.182 1.00 62.94 129 LEU A N 1
ATOM 950 C CA . LEU A 1 129 ? 5.189 -7.716 12.886 1.00 62.94 129 LEU A CA 1
ATOM 951 C C . LEU A 1 129 ? 6.340 -7.599 11.875 1.00 62.94 129 LEU A C 1
ATOM 953 O O . LEU A 1 129 ? 6.727 -6.505 11.475 1.00 62.94 129 LEU A O 1
ATOM 957 N N . ARG A 1 130 ? 6.901 -8.729 11.440 1.00 69.81 130 ARG A N 1
ATOM 958 C CA . ARG A 1 130 ? 7.911 -8.750 10.376 1.00 69.81 130 ARG A CA 1
ATOM 959 C C . ARG A 1 130 ? 7.240 -8.967 9.026 1.00 69.81 130 ARG A C 1
ATOM 961 O O . ARG A 1 130 ? 6.682 -10.035 8.776 1.00 69.81 130 ARG A O 1
ATOM 968 N N . LEU A 1 131 ? 7.321 -7.967 8.157 1.00 72.38 131 LEU A N 1
ATOM 969 C CA . LEU A 1 131 ? 6.874 -8.060 6.773 1.00 72.38 131 LEU A CA 1
ATOM 970 C C . LEU A 1 131 ? 8.095 -8.292 5.886 1.00 72.38 131 LEU A C 1
ATOM 972 O O . LEU A 1 131 ? 8.994 -7.459 5.797 1.00 72.38 131 LEU A O 1
ATOM 976 N N . GLU A 1 132 ? 8.136 -9.455 5.248 1.00 76.31 132 GLU A N 1
ATOM 977 C CA . GLU A 1 132 ? 9.130 -9.763 4.226 1.00 76.31 132 GLU A CA 1
ATOM 978 C C . GLU A 1 132 ? 8.517 -9.467 2.857 1.00 76.31 132 GLU A C 1
ATOM 980 O O . GLU A 1 132 ? 7.400 -9.893 2.568 1.00 76.31 132 GLU A O 1
ATOM 985 N N . LEU A 1 133 ? 9.245 -8.741 2.015 1.00 80.50 133 LEU A N 1
ATOM 986 C CA . LEU A 1 133 ? 8.946 -8.563 0.600 1.00 80.50 133 LEU A CA 1
ATOM 987 C C . LEU A 1 133 ? 9.983 -9.330 -0.206 1.00 80.50 133 LEU A C 1
ATOM 989 O O . LEU A 1 133 ? 11.180 -9.101 -0.057 1.00 80.50 133 LEU A O 1
ATOM 993 N N . ARG A 1 134 ? 9.536 -10.226 -1.083 1.00 83.62 134 ARG A N 1
ATOM 994 C CA . ARG A 1 134 ? 10.414 -10.933 -2.015 1.00 83.62 134 ARG A CA 1
ATOM 995 C C . ARG A 1 134 ? 10.277 -10.363 -3.402 1.00 83.62 134 ARG A C 1
ATOM 997 O O . ARG A 1 134 ? 9.180 -10.324 -3.958 1.00 83.62 134 ARG A O 1
ATOM 1004 N N . LEU A 1 135 ? 11.407 -9.987 -3.973 1.00 85.44 135 LEU A N 1
ATOM 1005 C CA . LEU A 1 135 ? 11.456 -9.511 -5.341 1.00 85.44 135 LEU A CA 1
ATOM 1006 C C . LEU A 1 135 ? 11.209 -10.650 -6.325 1.00 85.44 135 LEU A C 1
ATOM 1008 O O . LEU A 1 135 ? 11.665 -11.786 -6.151 1.00 85.44 135 LEU A O 1
ATOM 1012 N N . ARG A 1 136 ? 10.461 -10.333 -7.376 1.00 86.25 136 ARG A N 1
ATOM 1013 C CA . ARG A 1 136 ? 10.296 -11.207 -8.529 1.00 86.25 136 ARG A CA 1
ATOM 1014 C C . ARG A 1 136 ? 11.577 -11.161 -9.372 1.00 86.25 136 ARG A C 1
ATOM 1016 O O . ARG A 1 136 ? 12.255 -10.136 -9.401 1.00 86.25 136 ARG A O 1
ATOM 1023 N N . PRO A 1 137 ? 11.938 -12.264 -10.044 1.00 80.50 137 PRO A N 1
ATOM 1024 C CA . PRO A 1 137 ? 13.069 -12.259 -10.962 1.00 80.50 137 PRO A CA 1
ATOM 1025 C C . PRO A 1 137 ? 12.797 -11.307 -12.136 1.00 80.50 137 PRO A C 1
ATOM 1027 O O . PRO A 1 137 ? 11.707 -11.329 -12.706 1.00 80.50 137 PRO A O 1
ATOM 1030 N N . GLY A 1 138 ? 13.791 -10.486 -12.483 1.00 76.31 138 GLY A N 1
ATOM 1031 C CA . GLY A 1 138 ? 13.723 -9.571 -13.623 1.00 76.31 138 GLY A CA 1
ATOM 1032 C C . GLY A 1 138 ? 13.884 -10.274 -14.983 1.00 76.31 138 GLY A C 1
ATOM 1033 O O . GLY A 1 138 ? 14.229 -11.460 -15.028 1.00 76.31 138 GLY A O 1
ATOM 1034 N N . PRO A 1 139 ? 13.682 -9.551 -16.102 1.00 81.44 139 PRO A N 1
ATOM 1035 C CA . PRO A 1 139 ? 13.385 -8.114 -16.186 1.00 81.44 139 PRO A CA 1
ATOM 1036 C C . PRO A 1 139 ? 11.956 -7.763 -15.742 1.00 81.44 139 PRO A C 1
A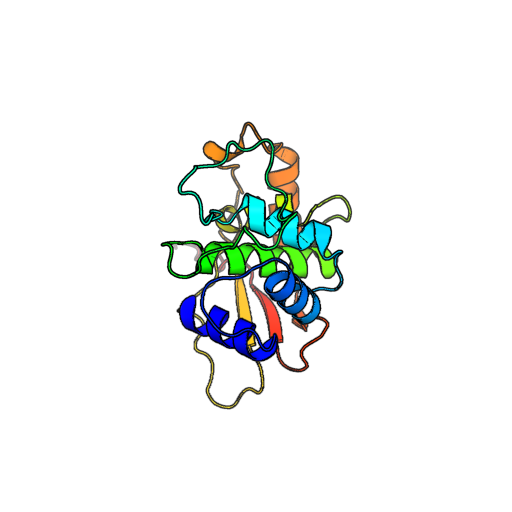TOM 1038 O O . PRO A 1 139 ? 11.026 -8.539 -15.954 1.00 81.44 139 PRO A O 1
ATOM 1041 N N . PHE A 1 140 ? 11.780 -6.585 -15.135 1.00 83.81 140 PHE A N 1
ATOM 1042 C CA . PHE A 1 140 ? 10.461 -6.085 -14.745 1.00 83.81 140 PHE A CA 1
ATOM 1043 C C . PHE A 1 140 ? 9.725 -5.558 -15.979 1.00 83.81 140 PHE A C 1
ATOM 1045 O O . PHE A 1 140 ? 10.198 -4.645 -16.653 1.00 83.81 140 PHE A O 1
ATOM 1052 N N . VAL A 1 141 ? 8.562 -6.140 -16.272 1.00 84.19 141 VAL A N 1
ATOM 1053 C CA . VAL A 1 141 ? 7.705 -5.747 -17.399 1.00 84.19 141 VAL A CA 1
ATOM 1054 C C . VAL A 1 141 ? 6.436 -5.107 -16.855 1.00 84.19 141 VAL A C 1
ATOM 1056 O O . VAL A 1 141 ? 5.782 -5.692 -15.990 1.00 84.19 141 VAL A O 1
ATOM 1059 N N . LEU A 1 142 ? 6.105 -3.913 -17.356 1.00 82.38 142 LEU A N 1
ATOM 1060 C CA . LEU A 1 142 ? 4.898 -3.190 -16.964 1.00 82.38 142 LEU A CA 1
ATOM 1061 C C . LEU A 1 142 ? 3.656 -4.018 -17.349 1.00 82.38 142 LEU A C 1
ATOM 1063 O O . LEU A 1 142 ? 3.514 -4.357 -18.525 1.00 82.38 142 LEU A O 1
ATOM 1067 N N . PRO A 1 143 ? 2.766 -4.347 -16.397 1.00 82.31 143 PRO A N 1
ATOM 1068 C CA . PRO A 1 143 ? 1.518 -5.044 -16.694 1.00 82.31 143 PRO A CA 1
ATOM 1069 C C . PRO A 1 143 ? 0.614 -4.262 -17.655 1.00 82.31 143 PRO A C 1
ATOM 1071 O O . PRO A 1 143 ? 0.494 -3.041 -17.536 1.00 82.31 143 PRO A O 1
ATOM 1074 N N . ASP A 1 144 ? -0.067 -4.970 -18.563 1.00 83.19 144 ASP A N 1
ATOM 1075 C CA . ASP A 1 144 ? -0.922 -4.380 -19.608 1.00 83.19 144 ASP A CA 1
ATOM 1076 C C . ASP A 1 144 ? -2.019 -3.456 -19.049 1.00 83.19 144 ASP A C 1
ATOM 1078 O O . ASP A 1 144 ? -2.345 -2.429 -19.646 1.00 83.19 144 ASP A O 1
ATOM 1082 N N . ASP A 1 145 ? -2.566 -3.778 -17.875 1.00 76.56 145 ASP A N 1
ATOM 1083 C CA . ASP A 1 145 ? -3.596 -2.992 -17.187 1.00 76.56 145 ASP A CA 1
ATOM 1084 C C . ASP A 1 145 ? -3.078 -1.652 -16.626 1.00 76.56 145 ASP A C 1
ATOM 1086 O O . ASP A 1 145 ? -3.866 -0.752 -16.309 1.00 76.56 145 ASP A O 1
ATOM 1090 N N . LEU A 1 146 ? -1.754 -1.488 -16.550 1.00 78.25 146 LEU A N 1
ATOM 1091 C CA . LEU A 1 146 ? -1.079 -0.294 -16.045 1.00 78.25 146 LEU A CA 1
ATOM 1092 C C . LEU A 1 146 ? -0.445 0.569 -17.151 1.00 78.25 146 LEU A C 1
ATOM 1094 O O . LEU A 1 146 ? -0.109 1.722 -16.880 1.00 78.25 146 LEU A O 1
ATOM 1098 N N . VAL A 1 147 ? -0.347 0.078 -18.394 1.00 82.75 147 VAL A N 1
ATOM 1099 C CA . VAL A 1 147 ? 0.319 0.762 -19.528 1.00 82.75 147 VAL A CA 1
ATOM 1100 C C . VAL A 1 147 ? -0.267 2.141 -19.843 1.00 82.75 147 VAL A C 1
ATOM 1102 O O . VAL A 1 147 ? 0.447 3.039 -20.279 1.00 82.75 147 VAL A O 1
ATOM 1105 N N . THR A 1 148 ? -1.562 2.349 -19.607 1.00 79.50 148 THR A N 1
ATOM 1106 C CA . THR A 1 148 ? -2.223 3.645 -19.848 1.00 79.50 148 THR A CA 1
ATOM 1107 C C . THR A 1 148 ? -2.058 4.642 -18.701 1.00 79.50 148 THR A C 1
ATOM 1109 O O . THR A 1 148 ? -2.513 5.778 -18.811 1.00 79.50 148 THR A O 1
ATOM 1112 N N . GLN A 1 149 ? -1.452 4.223 -17.590 1.00 77.38 149 GLN A N 1
ATOM 1113 C CA . GLN A 1 149 ? -1.466 4.962 -16.328 1.00 77.38 149 GLN A CA 1
ATOM 1114 C C . GLN A 1 149 ? -0.069 5.186 -15.741 1.00 77.38 149 GLN A C 1
ATOM 1116 O O . GLN A 1 149 ? 0.085 6.052 -14.885 1.00 77.38 149 GLN A O 1
ATOM 1121 N N . ILE A 1 150 ? 0.924 4.403 -16.166 1.00 83.56 150 ILE A N 1
ATOM 1122 C CA . ILE A 1 150 ? 2.295 4.429 -15.658 1.00 83.56 150 ILE A CA 1
ATOM 1123 C C . ILE A 1 150 ? 3.248 4.389 -16.854 1.00 83.56 150 ILE A C 1
ATOM 1125 O O . ILE A 1 150 ? 3.049 3.603 -17.780 1.00 83.56 150 ILE A O 1
ATOM 1129 N N . ASN A 1 151 ? 4.285 5.229 -16.845 1.00 86.50 151 ASN A N 1
ATOM 1130 C CA . ASN A 1 151 ? 5.339 5.153 -17.850 1.00 86.50 151 ASN A CA 1
ATOM 1131 C C . ASN A 1 151 ? 6.170 3.872 -17.638 1.00 86.50 151 ASN A C 1
ATOM 1133 O O . ASN A 1 151 ? 6.526 3.524 -16.513 1.00 86.50 151 ASN A O 1
ATOM 1137 N N . ALA A 1 152 ? 6.485 3.159 -18.721 1.00 86.31 152 ALA A N 1
ATOM 1138 C CA . ALA A 1 152 ? 7.280 1.932 -18.663 1.00 86.31 152 ALA A CA 1
ATOM 1139 C C . ALA A 1 152 ? 8.691 2.148 -18.086 1.00 86.31 152 ALA A C 1
ATOM 1141 O O . ALA A 1 152 ? 9.232 1.238 -17.458 1.00 86.31 152 ALA A O 1
ATOM 1142 N N . GLU A 1 153 ? 9.276 3.330 -18.286 1.00 87.06 153 GLU A N 1
ATOM 1143 C CA . GLU A 1 153 ? 10.564 3.706 -17.709 1.00 87.06 153 GLU A CA 1
ATOM 1144 C C . GLU A 1 153 ? 10.462 3.882 -16.193 1.00 87.06 153 GLU A C 1
ATOM 1146 O O . GLU A 1 153 ? 11.192 3.190 -15.490 1.00 87.06 153 GLU A O 1
ATOM 1151 N N . ASP A 1 154 ? 9.492 4.660 -15.698 1.00 85.62 154 ASP A N 1
ATOM 1152 C CA . ASP A 1 154 ? 9.244 4.845 -14.257 1.00 85.62 154 ASP A CA 1
ATOM 1153 C C . ASP A 1 154 ? 8.995 3.502 -13.545 1.00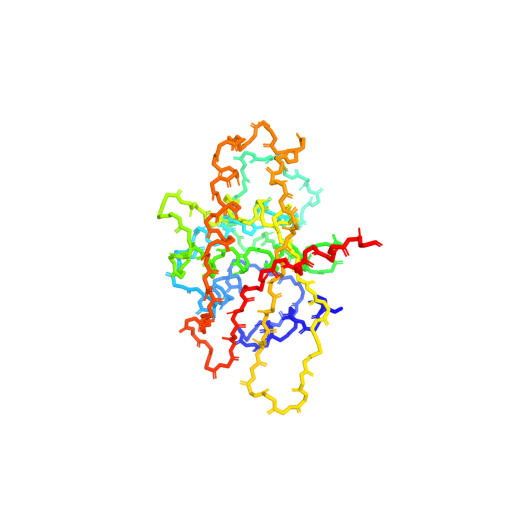 85.62 154 ASP A C 1
ATOM 1155 O O . ASP A 1 154 ? 9.481 3.254 -12.443 1.00 85.62 154 ASP A O 1
ATOM 1159 N N . PHE A 1 155 ? 8.248 2.593 -14.183 1.00 87.94 155 PHE A N 1
ATOM 1160 C CA . PHE A 1 155 ? 8.009 1.251 -13.645 1.00 87.94 155 PHE A CA 1
ATOM 1161 C C . PHE A 1 155 ? 9.295 0.426 -13.540 1.00 87.94 155 PHE A C 1
ATOM 1163 O O . PHE A 1 155 ? 9.526 -0.256 -12.538 1.00 87.94 155 PHE A O 1
ATOM 1170 N N . ARG A 1 156 ? 10.120 0.461 -14.592 1.00 88.25 156 ARG A N 1
ATOM 1171 C CA . ARG A 1 156 ? 11.390 -0.265 -14.634 1.00 88.25 156 ARG A CA 1
ATOM 1172 C C . ARG A 1 156 ? 12.362 0.297 -13.601 1.00 88.25 156 ARG A C 1
ATOM 1174 O O . ARG A 1 156 ? 12.968 -0.490 -12.880 1.00 88.25 156 ARG A O 1
ATOM 1181 N N . GLU A 1 157 ? 12.469 1.620 -13.516 1.00 88.50 157 GLU A N 1
ATOM 1182 C CA . GLU A 1 157 ? 13.299 2.328 -12.541 1.00 88.50 157 GLU A CA 1
ATOM 1183 C C . GLU A 1 157 ? 12.895 1.951 -11.115 1.00 88.50 157 GLU A C 1
ATOM 1185 O O . GLU A 1 157 ? 13.730 1.440 -10.377 1.00 88.50 157 GLU A O 1
ATOM 1190 N N . PHE A 1 158 ? 11.603 2.026 -10.775 1.00 89.31 158 PHE A N 1
ATOM 1191 C CA . PHE A 1 158 ? 11.100 1.575 -9.473 1.00 89.31 158 PHE A CA 1
ATOM 1192 C C . PHE A 1 158 ? 11.515 0.131 -9.144 1.00 89.31 158 PHE A C 1
ATOM 1194 O O . PHE A 1 158 ? 11.950 -0.164 -8.029 1.00 89.31 158 PHE A O 1
ATOM 1201 N N . GLY A 1 159 ? 11.384 -0.788 -10.107 1.00 86.81 159 GLY A N 1
ATOM 1202 C CA . GLY A 1 159 ? 11.771 -2.183 -9.911 1.00 86.81 159 GLY A CA 1
ATOM 1203 C C . GLY A 1 159 ? 13.272 -2.367 -9.679 1.00 86.81 159 GLY A C 1
ATOM 1204 O O . GLY A 1 159 ? 13.673 -3.136 -8.804 1.00 86.81 159 GLY A O 1
ATOM 1205 N N . GLU A 1 160 ? 14.102 -1.662 -10.447 1.00 88.25 160 GLU A N 1
ATOM 1206 C CA . GLU A 1 160 ? 15.564 -1.702 -10.345 1.00 88.25 160 GLU A CA 1
ATOM 1207 C C . GLU A 1 160 ? 16.076 -1.058 -9.051 1.00 88.25 160 GLU A C 1
ATOM 1209 O O . GLU A 1 160 ? 16.923 -1.648 -8.378 1.00 88.25 160 GLU A O 1
ATOM 1214 N N . GLU A 1 161 ? 15.531 0.093 -8.657 1.00 88.81 161 GLU A N 1
ATOM 1215 C CA . GLU A 1 161 ? 15.852 0.772 -7.398 1.00 88.81 161 GLU A CA 1
ATOM 1216 C C . GLU A 1 161 ? 15.494 -0.096 -6.196 1.00 88.81 161 GLU A C 1
ATOM 1218 O O . GLU A 1 161 ? 16.335 -0.352 -5.330 1.00 88.81 161 GLU A O 1
ATOM 1223 N N . LEU A 1 162 ? 14.276 -0.648 -6.181 1.00 86.25 162 LEU A N 1
ATOM 1224 C CA . LEU A 1 162 ? 13.848 -1.540 -5.110 1.00 86.25 162 LEU A CA 1
ATOM 1225 C C . LEU A 1 162 ? 14.722 -2.802 -5.051 1.00 86.25 162 LEU A C 1
ATOM 1227 O O . LEU A 1 162 ? 15.020 -3.283 -3.957 1.00 86.25 162 LEU A O 1
ATOM 1231 N N . ALA A 1 163 ? 15.172 -3.317 -6.199 1.00 84.75 163 ALA A N 1
ATOM 1232 C CA . ALA A 1 163 ? 16.091 -4.451 -6.269 1.00 84.75 163 ALA A CA 1
ATOM 1233 C C . ALA A 1 163 ? 17.513 -4.140 -5.801 1.00 84.75 163 ALA A C 1
ATOM 1235 O O . ALA A 1 163 ? 18.169 -5.015 -5.230 1.00 84.75 163 ALA A O 1
ATOM 1236 N N . ALA A 1 164 ? 17.979 -2.912 -6.013 1.00 83.38 164 ALA A N 1
ATOM 1237 C CA . ALA A 1 164 ? 19.242 -2.424 -5.479 1.00 83.38 164 ALA A CA 1
ATOM 1238 C C . ALA A 1 164 ? 19.149 -2.076 -3.982 1.00 83.38 164 ALA A C 1
ATOM 1240 O O . ALA A 1 164 ? 20.173 -2.045 -3.294 1.00 83.38 164 ALA A O 1
ATOM 1241 N N . SER A 1 165 ? 17.940 -1.831 -3.466 1.00 78.06 165 SER A N 1
ATOM 1242 C CA . SER A 1 165 ? 17.732 -1.489 -2.064 1.00 78.06 165 SER A CA 1
ATOM 1243 C C . SER A 1 165 ? 18.086 -2.668 -1.144 1.00 78.06 165 SER A C 1
ATOM 1245 O O . SER A 1 165 ? 17.601 -3.788 -1.294 1.00 78.06 165 SER A O 1
ATOM 1247 N N . VAL A 1 166 ? 18.918 -2.416 -0.128 1.00 68.69 166 VAL A N 1
ATOM 1248 C CA . VAL A 1 166 ? 19.147 -3.356 0.989 1.00 68.69 166 VAL A CA 1
ATOM 1249 C C . VAL A 1 166 ? 18.182 -3.012 2.128 1.00 68.69 166 VAL A C 1
ATOM 1251 O O . VAL A 1 166 ? 18.569 -2.944 3.297 1.00 68.69 166 VAL A O 1
ATOM 1254 N N . LEU A 1 167 ? 16.924 -2.709 1.788 1.00 72.75 167 LEU A N 1
ATOM 1255 C CA . LEU A 1 167 ? 15.973 -2.118 2.722 1.00 72.75 167 LEU A CA 1
ATOM 1256 C C . LEU A 1 167 ? 15.689 -3.069 3.892 1.00 72.75 167 LEU A C 1
ATOM 1258 O O . LEU A 1 167 ? 15.043 -4.105 3.738 1.00 72.75 167 LEU A O 1
ATOM 1262 N N . HIS A 1 168 ? 16.163 -2.668 5.070 1.00 67.12 168 HIS A N 1
ATOM 1263 C CA . HIS A 1 168 ? 15.827 -3.242 6.367 1.00 67.12 168 HIS A CA 1
ATOM 1264 C C . HIS A 1 168 ? 15.433 -2.082 7.270 1.00 67.12 168 HIS A C 1
ATOM 1266 O O . HIS A 1 168 ? 16.290 -1.473 7.910 1.00 67.12 168 HIS A O 1
ATOM 1272 N N . SER A 1 169 ? 14.149 -1.732 7.264 1.00 60.72 169 SER A N 1
ATOM 1273 C CA . SER A 1 169 ? 13.670 -0.550 7.977 1.00 60.72 169 SER A CA 1
ATOM 1274 C C . SER A 1 169 ? 12.668 -0.934 9.062 1.00 60.72 169 SER A C 1
ATOM 1276 O O . SER A 1 169 ? 11.726 -1.686 8.783 1.00 60.72 169 SER A O 1
ATOM 1278 N N . PRO A 1 170 ? 12.839 -0.449 10.304 1.00 57.09 170 PRO A N 1
ATOM 1279 C CA . PRO A 1 170 ? 11.741 -0.435 11.252 1.00 57.09 170 PRO A CA 1
ATOM 1280 C C . PRO A 1 170 ? 10.669 0.536 10.745 1.00 57.09 170 PRO A C 1
ATOM 1282 O O . PRO A 1 170 ? 10.972 1.634 10.280 1.00 57.09 170 PRO A O 1
ATOM 1285 N N . PHE A 1 171 ? 9.403 0.144 10.842 1.00 60.03 171 PHE A N 1
ATOM 1286 C CA . PHE A 1 171 ? 8.311 1.084 10.612 1.00 60.03 171 PHE A CA 1
ATOM 1287 C C . PHE A 1 171 ? 8.395 2.204 11.661 1.00 60.03 171 PHE A C 1
ATOM 1289 O O . PHE A 1 171 ? 8.657 1.942 12.836 1.00 60.03 171 PHE A O 1
ATOM 1296 N N . ALA A 1 172 ? 8.190 3.450 11.233 1.00 53.38 172 ALA A N 1
ATOM 1297 C CA . ALA A 1 172 ? 8.616 4.635 11.980 1.00 53.38 172 ALA A CA 1
ATOM 1298 C C . ALA A 1 172 ? 8.006 4.797 13.390 1.00 53.38 172 ALA A C 1
ATOM 1300 O O . ALA A 1 172 ? 8.603 5.481 14.220 1.00 53.38 172 ALA A O 1
ATOM 1301 N N . ALA A 1 173 ? 6.855 4.175 13.688 1.00 46.81 173 ALA A N 1
ATOM 1302 C CA . ALA A 1 173 ? 6.097 4.455 14.914 1.00 46.81 173 ALA A CA 1
ATOM 1303 C C . ALA A 1 173 ? 5.751 3.245 15.800 1.00 46.81 173 ALA A C 1
ATOM 1305 O O . ALA A 1 173 ? 5.278 3.437 16.921 1.00 46.81 173 ALA A O 1
ATOM 1306 N N . SER A 1 174 ? 6.004 2.004 15.371 1.00 47.94 174 SER A N 1
ATOM 1307 C CA . SER A 1 174 ? 5.794 0.823 16.223 1.00 47.94 174 SER A CA 1
ATOM 1308 C C . SER A 1 174 ? 7.120 0.113 16.466 1.00 47.94 174 SER A C 1
ATOM 1310 O O . SER A 1 174 ? 7.725 -0.415 15.538 1.00 47.94 174 SER A O 1
ATOM 1312 N N . GLY A 1 175 ? 7.577 0.094 17.725 1.00 45.19 175 GLY A N 1
ATOM 1313 C CA . GLY A 1 175 ? 8.850 -0.494 18.179 1.00 45.19 175 GLY A CA 1
ATOM 1314 C C . GLY A 1 175 ? 8.950 -2.023 18.064 1.00 45.19 175 GLY A C 1
ATOM 1315 O O . GLY A 1 175 ? 9.464 -2.673 18.967 1.00 45.19 175 GLY A O 1
ATOM 1316 N N . GLY A 1 176 ? 8.442 -2.594 16.975 1.00 55.31 176 GLY A N 1
ATOM 1317 C CA . GLY A 1 176 ? 8.435 -4.021 16.689 1.00 55.31 176 GLY A CA 1
ATOM 1318 C C . GLY A 1 176 ? 8.108 -4.364 15.233 1.00 55.31 176 GLY A C 1
ATOM 1319 O O . GLY A 1 176 ? 8.411 -5.470 14.799 1.00 55.31 176 GLY A O 1
ATOM 1320 N N . THR A 1 177 ? 7.529 -3.463 14.432 1.00 57.50 177 THR A N 1
ATOM 1321 C CA . THR A 1 177 ? 7.249 -3.797 13.026 1.00 57.50 177 THR A CA 1
ATOM 1322 C C . THR A 1 177 ? 8.492 -3.536 12.177 1.00 57.50 177 THR A C 1
ATOM 1324 O O . THR A 1 177 ? 9.044 -2.438 12.207 1.00 57.50 177 THR A O 1
ATOM 1327 N N . THR A 1 178 ? 8.936 -4.525 11.401 1.00 67.06 178 THR A N 1
ATOM 1328 C CA . THR A 1 178 ? 10.108 -4.406 10.516 1.00 67.06 178 THR A CA 1
ATOM 1329 C C . THR A 1 178 ? 9.758 -4.816 9.093 1.00 67.06 178 THR A C 1
ATOM 1331 O O . THR A 1 178 ? 9.072 -5.817 8.879 1.00 67.06 178 THR A O 1
ATOM 1334 N N . LEU A 1 179 ? 10.226 -4.036 8.120 1.00 67.69 179 LEU A N 1
ATOM 1335 C CA . LEU A 1 179 ? 10.169 -4.356 6.700 1.00 67.69 179 LEU A CA 1
ATOM 1336 C C . LEU A 1 179 ? 11.545 -4.832 6.236 1.00 67.69 179 LEU A C 1
ATOM 1338 O O . LEU A 1 179 ? 12.555 -4.179 6.499 1.00 67.69 179 LEU A O 1
ATOM 1342 N N . SER A 1 180 ? 11.589 -5.960 5.532 1.0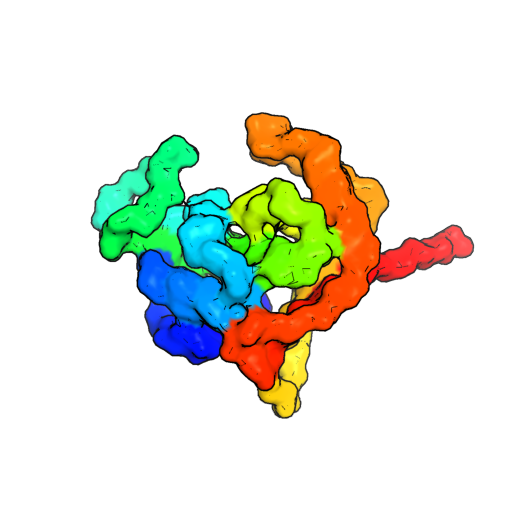0 66.44 180 SER A N 1
ATOM 1343 C CA . SER A 1 180 ? 12.801 -6.437 4.860 1.00 66.44 180 SER A CA 1
ATOM 1344 C C . SER A 1 180 ? 12.512 -6.759 3.401 1.00 66.44 180 SER A C 1
ATOM 1346 O O . SER A 1 180 ? 11.589 -7.522 3.112 1.00 66.44 180 SER A O 1
ATOM 1348 N N . VAL A 1 181 ? 13.317 -6.209 2.493 1.00 69.81 181 VAL A N 1
ATOM 1349 C CA . VAL A 1 181 ? 13.296 -6.565 1.070 1.00 69.81 181 VAL A CA 1
ATOM 1350 C C . VAL A 1 181 ? 14.365 -7.623 0.819 1.00 69.81 181 VAL A C 1
ATOM 1352 O O . VAL A 1 181 ? 15.540 -7.431 1.123 1.00 69.81 181 VAL A O 1
ATOM 1355 N N . VAL A 1 182 ? 13.943 -8.769 0.289 1.00 75.56 182 VAL A N 1
ATOM 1356 C CA . VAL A 1 182 ? 14.808 -9.914 0.004 1.00 75.56 182 VAL A CA 1
ATOM 1357 C C . VAL A 1 182 ? 14.991 -10.032 -1.511 1.00 75.56 182 VAL A C 1
ATOM 1359 O O . VAL A 1 182 ? 13.990 -10.065 -2.243 1.00 75.56 182 VAL A O 1
ATOM 1362 N N . PRO A 1 183 ? 16.246 -10.119 -1.997 1.00 69.62 183 PRO A N 1
ATOM 1363 C CA . PRO A 1 183 ? 16.528 -10.287 -3.417 1.00 69.62 183 PRO A CA 1
ATOM 1364 C C . PRO A 1 183 ? 15.910 -11.584 -3.959 1.00 69.62 183 PRO A C 1
ATOM 1366 O O . PRO A 1 183 ? 15.652 -12.522 -3.193 1.00 69.62 183 PRO A O 1
ATOM 1369 N N . PRO A 1 184 ? 15.676 -11.678 -5.281 1.00 67.81 184 PRO A N 1
ATOM 1370 C CA . PRO A 1 184 ? 15.185 -12.914 -5.869 1.00 67.81 184 PRO A CA 1
ATOM 1371 C C . PRO A 1 184 ? 16.172 -14.057 -5.570 1.00 67.81 184 PRO A C 1
ATOM 1373 O O . PRO A 1 184 ? 17.386 -13.827 -5.516 1.00 67.81 184 PRO A O 1
ATOM 1376 N N . PRO A 1 185 ? 15.692 -15.300 -5.373 1.00 62.59 185 PRO A N 1
ATOM 1377 C CA . PRO A 1 185 ? 16.588 -16.437 -5.213 1.00 62.59 185 PRO A CA 1
ATOM 1378 C C . PRO A 1 185 ? 17.512 -16.510 -6.429 1.00 62.59 185 PRO A C 1
ATOM 1380 O O . PRO A 1 185 ? 17.037 -16.418 -7.563 1.00 62.59 185 PRO A O 1
ATOM 1383 N N . ALA A 1 186 ? 18.819 -16.669 -6.189 1.00 61.66 186 ALA A N 1
ATOM 1384 C CA . ALA A 1 186 ? 19.797 -16.819 -7.260 1.00 61.66 186 ALA A CA 1
ATOM 1385 C C . ALA A 1 186 ? 19.295 -17.875 -8.251 1.00 61.66 186 ALA A C 1
ATOM 1387 O O . ALA A 1 186 ? 18.852 -18.955 -7.836 1.00 61.66 186 ALA A O 1
ATOM 1388 N N . ALA A 1 187 ? 19.325 -17.546 -9.546 1.00 53.91 187 ALA A N 1
ATOM 1389 C CA . ALA A 1 187 ? 19.002 -18.507 -10.584 1.00 53.91 187 ALA A CA 1
ATOM 1390 C C . ALA A 1 187 ? 19.877 -19.738 -10.337 1.00 53.91 187 ALA A C 1
ATOM 1392 O O . ALA A 1 187 ? 21.102 -19.650 -10.347 1.00 53.91 187 ALA A O 1
ATOM 1393 N N . ARG A 1 188 ? 19.253 -20.878 -10.020 1.00 46.25 188 ARG A N 1
ATOM 1394 C CA . ARG A 1 188 ? 19.988 -22.137 -9.972 1.00 46.25 188 ARG A CA 1
ATOM 1395 C C . ARG A 1 188 ? 20.480 -22.369 -11.388 1.00 46.25 188 ARG A C 1
ATOM 1397 O O . ARG A 1 188 ? 19.653 -22.635 -12.261 1.00 46.25 188 ARG A O 1
ATOM 1404 N N . ASP A 1 189 ? 21.788 -22.253 -11.589 1.00 40.81 189 ASP A N 1
ATOM 1405 C CA . ASP A 1 189 ? 22.440 -22.737 -12.795 1.00 40.81 189 ASP A CA 1
ATOM 1406 C C . ASP A 1 189 ? 21.954 -24.169 -13.016 1.00 40.81 189 ASP A C 1
ATOM 1408 O O . ASP A 1 189 ? 22.190 -25.074 -12.208 1.00 40.81 189 ASP A O 1
ATOM 1412 N N . ARG A 1 190 ? 21.154 -24.353 -14.067 1.00 42.97 190 ARG A N 1
ATOM 1413 C CA . ARG A 1 190 ? 20.803 -25.681 -14.549 1.00 42.97 190 ARG A CA 1
ATOM 1414 C C . ARG A 1 190 ? 22.064 -26.222 -15.217 1.00 42.97 190 ARG A C 1
ATOM 1416 O O . ARG A 1 190 ? 22.278 -25.953 -16.394 1.00 42.97 190 ARG A O 1
ATOM 1423 N N . ASN A 1 191 ? 22.900 -26.904 -14.435 1.00 38.78 191 ASN A N 1
ATOM 1424 C CA . ASN A 1 191 ? 23.867 -27.866 -14.967 1.00 38.78 191 ASN A CA 1
ATOM 1425 C C . ASN A 1 191 ? 23.135 -29.024 -15.647 1.00 38.78 191 ASN A C 1
ATOM 1427 O O . ASN A 1 191 ? 22.079 -29.442 -15.111 1.00 38.78 191 ASN A O 1
#

Foldseek 3Di:
DLVVLLVVLCVQLVHDDQWAALSSQLSSCLQFAPPDSQLLQVLLLLQAQKDFPPPDGDDPPDRDSPDRGITGGNPDPCSSVLNVLLSVLRNCQRVCLADVPDGSNNSSVLLVQFWDWDDDDPPPPQPAAETEIETDDDDRADDPVCVVPDPRVSSRRSSVSNLVGQDWDARPHRPHYIYGYDYHPPPPPPD

Secondary structure (DSSP, 8-state):
-HHHHHHHHHHHTT--SSEE-HHHHHHHHHHH-SS-HHHHHHHHHHHSPEEETT-PPPPTT-----STTEEEETTSTTHHHHHHHHHHHHHHHHTTSS-TT--HHHHHHHHHHHEE-------TT-SS-EEEEEEPPSPP---GGGTTTS-HHHHHHHHHHHHH---EEE-TT-TT-EEEEEPPPP-----

Sequence (191 aa):
MTDDSIDALKKAAQVDGDRLHRAELERIAATVTTVDDGEFIHAVTRVCGLSWESGREHTQERLELTDDRSWVDLGTPGNRERLLQAVLAAAIVGSGAVSDTTSVTLAARCLPAVAYLPASPVTAGEAGLRLELRLRPGPFVLPDDLVTQINAEDFREFGEELAASVLHSPFAASGGTTLSVVPPPAARDRN